Protein AF-A0A1Q7BN02-F1 (afdb_monomer_lite)

Structure (mmCIF, N/CA/C/O backbone):
data_AF-A0A1Q7BN02-F1
#
_entry.id   AF-A0A1Q7BN02-F1
#
loop_
_atom_site.group_PDB
_atom_site.id
_atom_site.type_symbol
_atom_site.label_atom_id
_atom_site.label_alt_id
_atom_site.label_comp_id
_atom_site.label_asym_id
_atom_site.label_entity_id
_atom_site.label_seq_id
_atom_site.pdbx_PDB_ins_code
_atom_site.Cartn_x
_atom_site.Cartn_y
_atom_site.Cartn_z
_atom_site.occupancy
_atom_site.B_iso_or_equiv
_atom_site.auth_seq_id
_atom_site.auth_comp_id
_atom_site.auth_asym_id
_atom_site.auth_atom_id
_atom_site.pdbx_PDB_model_num
ATOM 1 N N . MET A 1 1 ? -10.543 0.993 6.007 1.00 49.00 1 MET A N 1
ATOM 2 C CA . MET A 1 1 ? -10.707 0.456 7.382 1.00 49.00 1 MET A CA 1
ATOM 3 C C . MET A 1 1 ? -12.042 -0.271 7.495 1.00 49.00 1 MET A C 1
ATOM 5 O O . MET A 1 1 ? -12.928 0.054 6.725 1.00 49.00 1 MET A O 1
ATOM 9 N N . ALA A 1 2 ? -12.185 -1.236 8.399 1.00 33.22 2 ALA A N 1
ATOM 10 C CA . ALA A 1 2 ? -13.466 -1.693 8.934 1.00 33.22 2 ALA A CA 1
ATOM 11 C C . ALA A 1 2 ? -13.201 -2.055 10.399 1.00 33.22 2 ALA A C 1
ATOM 13 O O . ALA A 1 2 ? -12.358 -2.905 10.672 1.00 33.22 2 ALA A O 1
ATOM 14 N N . ALA A 1 3 ? -13.830 -1.329 11.320 1.00 39.66 3 ALA A N 1
ATOM 15 C CA . ALA A 1 3 ? -13.771 -1.626 12.747 1.00 39.66 3 ALA A CA 1
ATOM 16 C C . ALA A 1 3 ? -14.792 -2.727 13.065 1.00 39.66 3 ALA A C 1
ATOM 18 O O . ALA A 1 3 ? -15.889 -2.721 12.525 1.00 39.66 3 ALA A O 1
ATOM 19 N N . VAL A 1 4 ? -14.455 -3.695 13.905 1.00 40.44 4 VAL A N 1
ATOM 20 C CA . VAL A 1 4 ? -15.454 -4.629 14.442 1.00 40.44 4 VAL A CA 1
ATOM 21 C C . VAL A 1 4 ? -15.396 -4.495 15.961 1.00 40.44 4 VAL A C 1
ATOM 23 O O . VAL A 1 4 ? -14.373 -4.859 16.546 1.00 40.44 4 VAL A O 1
ATOM 26 N N . PRO A 1 5 ? -16.425 -3.934 16.617 1.00 38.19 5 PRO A N 1
ATOM 27 C CA . PRO A 1 5 ? -16.542 -3.963 18.056 1.00 38.19 5 PRO A CA 1
ATOM 28 C C . PRO A 1 5 ? -16.890 -5.395 18.444 1.00 38.19 5 PRO A C 1
ATOM 30 O O . PRO A 1 5 ? -17.872 -5.973 17.980 1.00 38.19 5 PRO A O 1
ATOM 33 N N . SER A 1 6 ? -16.061 -5.982 19.292 1.00 40.72 6 SER A N 1
ATOM 34 C CA . SER A 1 6 ? -16.447 -7.165 20.045 1.00 40.72 6 SER A CA 1
ATOM 35 C C . SER A 1 6 ? -16.155 -6.877 21.505 1.00 40.72 6 SER A C 1
ATOM 37 O O . SER A 1 6 ? -15.156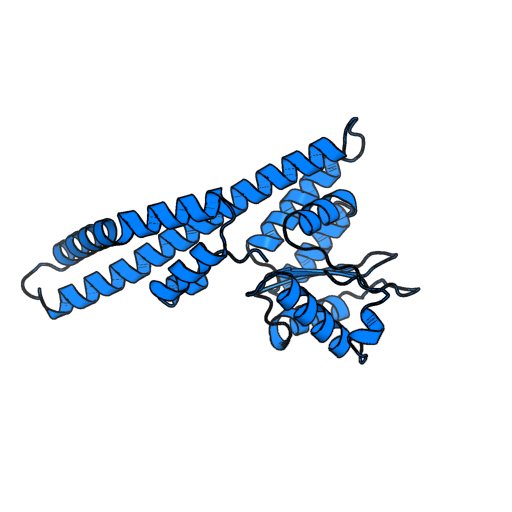 -6.229 21.819 1.00 40.72 6 SER A O 1
ATOM 39 N N . GLU A 1 7 ? -17.010 -7.360 22.400 1.00 36.03 7 GLU A N 1
ATOM 40 C CA . GLU A 1 7 ? -16.875 -7.154 23.845 1.00 36.03 7 GLU A CA 1
ATOM 41 C C . GLU A 1 7 ? -15.581 -7.766 24.437 1.00 36.03 7 GLU A C 1
ATOM 43 O O . GLU A 1 7 ? -15.337 -7.613 25.626 1.00 36.03 7 GLU A O 1
ATOM 48 N N . HIS A 1 8 ? -14.715 -8.400 23.625 1.00 45.38 8 HIS A N 1
ATOM 49 C CA . HIS A 1 8 ? -13.389 -8.920 23.998 1.00 45.38 8 HIS A CA 1
ATOM 50 C C . HIS A 1 8 ? -12.356 -8.817 22.838 1.00 45.38 8 HIS A C 1
ATOM 52 O O . HIS A 1 8 ? -11.673 -9.787 22.517 1.00 45.38 8 HIS A O 1
ATOM 58 N N . ALA A 1 9 ? -12.233 -7.663 22.167 1.00 53.44 9 ALA A N 1
ATOM 59 C CA . ALA A 1 9 ? -11.559 -7.525 20.859 1.00 53.44 9 ALA A CA 1
ATOM 60 C C . ALA A 1 9 ? -10.007 -7.550 20.833 1.00 53.44 9 ALA A C 1
ATOM 62 O O . ALA A 1 9 ? -9.393 -6.842 20.032 1.00 53.44 9 ALA A O 1
ATOM 63 N N . VAL A 1 10 ? -9.340 -8.372 21.650 1.00 62.94 10 VAL A N 1
ATOM 64 C CA . VAL A 1 10 ? -7.897 -8.624 21.483 1.00 62.94 10 VAL A CA 1
ATOM 65 C C . VAL A 1 10 ? -7.698 -9.874 20.625 1.00 62.94 10 VAL A C 1
ATOM 67 O O . VAL A 1 10 ? -7.800 -10.993 21.116 1.00 62.94 10 VAL A O 1
ATOM 70 N N . LEU A 1 11 ? -7.387 -9.691 19.340 1.00 77.00 11 LEU A N 1
ATOM 71 C CA . LEU A 1 11 ? -6.938 -10.776 18.470 1.00 77.00 11 LEU A CA 1
ATOM 72 C C . LEU A 1 11 ? -5.565 -11.267 18.927 1.00 77.00 11 LEU A C 1
ATOM 74 O O . LEU A 1 11 ? -4.610 -10.484 19.009 1.00 77.00 11 LEU A O 1
ATOM 78 N N . GLY A 1 12 ? -5.459 -12.575 19.158 1.00 80.81 12 GLY A N 1
ATOM 79 C CA . GLY A 1 12 ? -4.186 -13.234 19.420 1.00 80.81 12 GLY A CA 1
ATOM 80 C C . GLY A 1 12 ? -3.228 -13.107 18.233 1.00 80.81 12 GLY A C 1
ATOM 81 O O . GLY A 1 12 ? -3.637 -12.871 17.096 1.00 80.81 12 GLY A O 1
ATOM 82 N N . ALA A 1 13 ? -1.928 -13.283 18.481 1.00 81.69 13 ALA A N 1
ATOM 83 C CA . ALA A 1 13 ? -0.901 -13.146 17.445 1.00 81.69 13 ALA A CA 1
ATOM 84 C C . ALA A 1 13 ? -1.145 -14.073 16.239 1.00 81.69 13 ALA A C 1
ATOM 86 O O . ALA A 1 13 ? -0.942 -13.669 15.099 1.00 81.69 13 ALA A O 1
ATOM 87 N N . GLU A 1 14 ? -1.620 -15.296 16.477 1.00 85.25 14 GLU A N 1
ATOM 88 C CA . GLU A 1 14 ? -1.922 -16.257 15.415 1.00 85.25 14 GLU A CA 1
ATOM 89 C C . GLU A 1 14 ? -3.129 -15.836 14.562 1.00 85.25 14 GLU A C 1
ATOM 91 O O . GLU A 1 14 ? -3.098 -15.966 13.337 1.00 85.25 14 GLU A O 1
ATOM 96 N N . ASP A 1 15 ? -4.167 -15.271 15.183 1.00 87.75 15 ASP A N 1
ATOM 97 C CA . ASP A 1 15 ? -5.327 -14.741 14.462 1.00 87.75 15 ASP A CA 1
ATOM 98 C C . ASP A 1 15 ? -4.953 -13.504 13.639 1.00 87.75 15 ASP A C 1
ATOM 100 O O . ASP A 1 15 ? -5.412 -13.347 12.510 1.00 87.75 15 ASP A O 1
ATOM 104 N N . GLN A 1 16 ? -4.058 -12.651 14.151 1.00 88.31 16 GLN A N 1
ATOM 105 C CA . GLN A 1 16 ? -3.524 -11.523 13.383 1.00 88.31 16 GLN A CA 1
ATOM 106 C C . GLN A 1 16 ? -2.779 -12.004 12.132 1.00 88.31 16 GLN A C 1
ATOM 108 O O . GLN A 1 16 ? -3.011 -11.473 11.047 1.00 88.31 16 GLN A O 1
ATOM 113 N N . LEU A 1 17 ? -1.929 -13.033 12.250 1.00 88.56 17 LEU A N 1
ATOM 114 C CA . LEU A 1 17 ? -1.222 -13.616 11.104 1.00 88.56 17 LEU A CA 1
ATOM 115 C C . LEU A 1 17 ? -2.200 -14.195 10.071 1.00 88.56 17 LEU A C 1
ATOM 117 O O . LEU A 1 17 ? -2.062 -13.923 8.876 1.00 88.56 17 LEU A O 1
ATOM 121 N N . ARG A 1 18 ? -3.210 -14.953 10.521 1.00 90.00 18 ARG A N 1
ATOM 122 C CA . ARG A 1 18 ? -4.243 -15.528 9.643 1.00 90.00 18 ARG A CA 1
ATOM 123 C C . ARG A 1 18 ? -5.061 -14.449 8.939 1.00 90.00 18 ARG A C 1
ATOM 125 O O . ARG A 1 18 ? -5.300 -14.557 7.736 1.00 90.00 18 ARG A O 1
ATOM 132 N N . LEU A 1 19 ? -5.436 -13.389 9.652 1.00 91.44 19 LEU A N 1
ATOM 133 C CA . LEU A 1 19 ? -6.166 -12.269 9.070 1.00 91.44 19 LEU A CA 1
ATOM 134 C C . LEU A 1 19 ? -5.313 -11.511 8.042 1.00 91.44 19 LEU A C 1
ATOM 136 O O . LEU A 1 19 ? -5.793 -11.237 6.945 1.00 91.44 19 LEU A O 1
ATOM 140 N N . ILE A 1 20 ? -4.039 -11.234 8.335 1.00 91.81 20 ILE A N 1
ATOM 141 C CA . ILE A 1 20 ? -3.115 -10.612 7.370 1.00 91.81 20 ILE A CA 1
ATOM 142 C C . ILE A 1 20 ? -2.987 -11.477 6.111 1.00 91.81 20 ILE A C 1
ATOM 144 O O . ILE A 1 20 ? -3.070 -10.954 4.999 1.00 91.81 20 ILE A O 1
ATOM 148 N N . ALA A 1 21 ? -2.850 -12.796 6.261 1.00 89.75 21 ALA A N 1
ATOM 149 C CA . ALA A 1 21 ? -2.797 -13.709 5.124 1.00 89.75 21 ALA A CA 1
ATOM 150 C C . ALA A 1 21 ? -4.080 -13.646 4.275 1.00 89.75 21 ALA A C 1
ATOM 152 O O . ALA A 1 21 ? -3.986 -13.509 3.056 1.00 89.75 21 ALA A O 1
ATOM 153 N N . ALA A 1 22 ? -5.263 -13.663 4.902 1.00 90.38 22 ALA A N 1
ATOM 154 C CA . ALA A 1 22 ? -6.553 -13.566 4.211 1.00 90.38 22 ALA A CA 1
ATOM 155 C C . ALA A 1 22 ? -6.741 -12.227 3.473 1.00 90.38 22 ALA A C 1
ATOM 157 O O . ALA A 1 22 ? -7.258 -12.190 2.354 1.00 90.38 22 ALA A O 1
ATOM 158 N N . LEU A 1 23 ? -6.290 -11.122 4.074 1.00 90.25 23 LEU A N 1
ATOM 159 C CA . LEU A 1 23 ? -6.306 -9.798 3.448 1.00 90.25 23 LEU A CA 1
ATOM 160 C C . LEU A 1 23 ? -5.446 -9.767 2.184 1.00 90.25 23 LEU A C 1
ATOM 162 O O . LEU A 1 23 ? -5.851 -9.200 1.171 1.00 90.25 23 LEU A O 1
ATOM 166 N N . ARG A 1 24 ? -4.289 -10.424 2.198 1.00 87.62 24 ARG A N 1
ATOM 167 C CA . ARG A 1 24 ? -3.403 -10.449 1.031 1.00 87.62 24 ARG A CA 1
ATOM 168 C C . ARG A 1 24 ? -3.897 -11.383 -0.065 1.00 87.62 24 ARG A C 1
ATOM 170 O O . ARG A 1 24 ? -3.931 -10.983 -1.225 1.00 87.62 24 ARG A O 1
ATOM 177 N N . SER A 1 25 ? -4.300 -12.603 0.287 1.00 83.88 25 SER A N 1
ATOM 178 C CA . SER A 1 25 ? -4.698 -13.620 -0.691 1.00 83.88 25 SER A CA 1
ATOM 179 C C . SER A 1 25 ? -6.078 -13.344 -1.290 1.00 83.88 25 SER A C 1
ATOM 181 O O . SER A 1 25 ? -6.218 -13.228 -2.505 1.00 83.88 25 SER A O 1
ATOM 183 N N . THR A 1 26 ? -7.093 -13.200 -0.441 1.00 78.75 26 THR A N 1
ATOM 184 C CA . THR A 1 26 ? -8.497 -13.059 -0.852 1.00 78.75 26 THR A CA 1
ATOM 185 C C . THR A 1 26 ? -8.876 -11.592 -1.029 1.00 78.75 26 THR A C 1
ATOM 187 O O . THR A 1 26 ? -9.606 -11.228 -1.952 1.00 78.75 26 THR A O 1
ATOM 190 N N . GLY A 1 27 ? -8.356 -10.730 -0.153 1.00 74.31 27 GLY A N 1
ATOM 191 C CA . GLY A 1 27 ? -8.596 -9.289 -0.201 1.00 74.31 27 GLY A CA 1
ATOM 192 C C . GLY A 1 27 ? -7.766 -8.554 -1.256 1.00 74.31 27 GLY A C 1
ATOM 193 O O . GLY A 1 27 ? -8.046 -7.389 -1.535 1.00 74.31 27 GLY A O 1
ATOM 194 N N . GLY A 1 28 ? -6.774 -9.203 -1.875 1.00 76.06 28 GLY A N 1
ATOM 195 C CA . GLY A 1 28 ? -5.936 -8.601 -2.916 1.00 76.06 28 GLY A CA 1
ATOM 196 C C . GLY A 1 28 ? -5.205 -7.333 -2.462 1.00 76.06 28 GLY A C 1
ATOM 197 O O . GLY A 1 28 ? -4.938 -6.456 -3.287 1.00 76.06 28 GLY A O 1
ATOM 198 N N . PHE A 1 29 ? -4.948 -7.206 -1.158 1.00 82.19 29 PHE A N 1
ATOM 199 C CA . PHE A 1 29 ? -4.150 -6.125 -0.594 1.00 82.19 29 PHE A CA 1
ATOM 200 C C . PHE A 1 29 ? -2.661 -6.458 -0.755 1.00 82.19 29 PHE A C 1
ATOM 202 O O . PHE A 1 29 ? -2.218 -7.563 -0.439 1.00 82.19 29 PHE A O 1
ATOM 209 N N . THR A 1 30 ? -1.881 -5.507 -1.261 1.00 81.25 30 THR A N 1
ATOM 210 C CA . THR A 1 30 ? -0.425 -5.633 -1.403 1.00 81.25 30 THR A CA 1
ATOM 211 C C . THR A 1 30 ? 0.268 -5.536 -0.048 1.00 81.25 30 THR A C 1
ATOM 213 O O . THR A 1 30 ? 1.216 -6.280 0.205 1.00 81.25 30 THR A O 1
ATOM 216 N N . GLU A 1 31 ? -0.262 -4.696 0.843 1.00 85.88 31 GLU A N 1
ATOM 217 C CA . GLU A 1 31 ? 0.154 -4.588 2.240 1.00 85.88 31 GLU A CA 1
ATOM 218 C C . GLU A 1 31 ? -1.065 -4.668 3.164 1.00 85.88 31 GLU A C 1
ATOM 220 O O . GLU A 1 31 ? -2.132 -4.145 2.843 1.00 85.88 31 GLU A O 1
ATOM 225 N N . ALA A 1 32 ? -0.910 -5.296 4.324 1.00 91.62 32 ALA A N 1
ATOM 226 C CA . ALA A 1 32 ? -1.925 -5.396 5.356 1.00 91.62 32 ALA A CA 1
ATOM 227 C C . ALA A 1 32 ? -1.288 -5.403 6.753 1.00 91.62 32 ALA A C 1
ATOM 229 O O . ALA A 1 32 ? -0.362 -6.168 7.029 1.00 91.62 32 ALA A O 1
ATOM 230 N N . VAL A 1 33 ? -1.827 -4.576 7.647 1.00 92.94 33 VAL A N 1
ATOM 231 C CA . VAL A 1 33 ? -1.473 -4.530 9.068 1.00 92.94 33 VAL A CA 1
ATOM 232 C C . VAL A 1 33 ? -2.752 -4.608 9.894 1.00 92.94 33 VAL A C 1
ATOM 234 O O . VAL A 1 33 ? -3.727 -3.904 9.624 1.00 92.94 33 VAL A O 1
ATOM 237 N N . VAL A 1 34 ? -2.732 -5.458 10.918 1.00 92.00 34 VAL A N 1
ATOM 238 C CA . VAL A 1 34 ? -3.810 -5.581 11.901 1.00 92.00 34 VAL A CA 1
ATOM 239 C C . VAL A 1 34 ? -3.332 -4.962 13.205 1.00 92.00 34 VAL A C 1
ATOM 241 O O . VAL A 1 34 ? -2.287 -5.335 13.735 1.00 92.00 34 VAL A O 1
ATOM 244 N N . LEU A 1 35 ? -4.105 -4.015 13.720 1.00 88.62 35 LEU A N 1
ATOM 245 C CA . LEU A 1 35 ? -3.866 -3.352 14.989 1.00 88.62 35 LEU A CA 1
ATOM 246 C C . LEU A 1 35 ? -5.010 -3.709 15.936 1.00 88.62 35 LEU A C 1
ATOM 248 O O . LEU A 1 35 ? -6.127 -3.219 15.814 1.00 88.62 35 LEU A O 1
ATOM 252 N N . SER A 1 36 ? -4.731 -4.596 16.888 1.00 81.50 36 SER A N 1
ATOM 253 C CA . SER A 1 36 ? -5.722 -5.001 17.886 1.00 81.50 36 SER A CA 1
ATOM 254 C C . SER A 1 36 ? -5.691 -4.048 19.076 1.00 81.50 36 SER A C 1
ATOM 256 O O . SER A 1 36 ? -4.640 -3.884 19.706 1.00 81.50 36 SER A O 1
ATOM 258 N N . ALA A 1 37 ? -6.809 -3.380 19.351 1.00 71.56 37 ALA A N 1
ATOM 259 C CA . ALA A 1 37 ? -7.053 -2.547 20.528 1.00 71.56 37 ALA A CA 1
ATOM 260 C C . ALA A 1 37 ? -7.918 -3.274 21.552 1.00 71.56 37 ALA A C 1
ATOM 262 O O . ALA A 1 37 ? -8.392 -4.375 21.301 1.00 71.56 37 ALA A O 1
ATOM 263 N N . ARG A 1 38 ? -8.094 -2.673 22.733 1.00 66.44 38 ARG A N 1
ATOM 264 C CA . ARG A 1 38 ? -9.001 -3.234 23.748 1.00 66.44 38 ARG A CA 1
ATOM 265 C C . ARG A 1 38 ? -10.466 -3.138 23.315 1.00 66.44 38 ARG A C 1
ATOM 267 O O . ARG A 1 38 ? -11.272 -3.957 23.729 1.00 66.44 38 ARG A O 1
ATOM 274 N N . ASP A 1 39 ? -10.780 -2.137 22.506 1.00 73.69 39 ASP A N 1
ATOM 275 C CA . ASP A 1 39 ? -12.115 -1.689 22.117 1.00 73.69 39 ASP A CA 1
ATOM 276 C C . ASP A 1 39 ? -12.428 -1.913 20.630 1.00 73.69 39 ASP A C 1
ATOM 278 O O . ASP A 1 39 ? -13.596 -1.975 20.248 1.00 73.69 39 ASP A O 1
ATOM 282 N N . ALA A 1 40 ? -11.406 -2.081 19.788 1.00 79.25 40 ALA A N 1
ATOM 283 C CA . ALA A 1 40 ? -11.577 -2.311 18.359 1.00 79.25 40 ALA A CA 1
ATOM 284 C C . ALA A 1 40 ? -10.441 -3.141 17.753 1.00 79.25 40 ALA A C 1
ATOM 286 O O . ALA A 1 40 ? -9.281 -3.045 18.152 1.00 79.25 40 ALA A O 1
ATOM 287 N N . VAL A 1 41 ? -10.760 -3.904 16.710 1.00 86.88 41 VAL A N 1
ATOM 288 C CA . VAL A 1 41 ? -9.758 -4.379 15.750 1.00 86.88 41 VAL A CA 1
ATOM 289 C C . VAL A 1 41 ? -9.714 -3.393 14.593 1.00 86.88 41 VAL A C 1
ATOM 291 O O . VAL A 1 41 ? -10.709 -3.207 13.892 1.00 86.88 41 VAL A O 1
ATOM 294 N N . GLU A 1 42 ? -8.555 -2.783 14.376 1.00 89.56 42 GLU A N 1
ATOM 295 C CA . GLU A 1 42 ? -8.302 -1.917 13.234 1.00 89.56 42 GLU A CA 1
ATOM 296 C C . GLU A 1 42 ? -7.509 -2.669 12.166 1.00 89.56 42 GLU A C 1
ATOM 298 O O . GLU A 1 42 ? -6.517 -3.345 12.447 1.00 89.56 42 GLU A O 1
ATOM 303 N N . VAL A 1 43 ? -7.937 -2.527 10.914 1.00 90.75 43 VAL A N 1
ATOM 304 C CA . VAL A 1 43 ? -7.272 -3.142 9.766 1.00 90.75 43 VAL A CA 1
ATOM 305 C C . VAL A 1 43 ? -6.900 -2.071 8.754 1.00 90.75 43 VAL A C 1
ATOM 307 O O . VAL A 1 43 ? -7.764 -1.356 8.229 1.00 90.75 43 VAL A O 1
ATOM 310 N N . TYR A 1 44 ? -5.604 -2.013 8.464 1.00 88.94 44 TYR A N 1
ATOM 311 C CA . TYR A 1 44 ? -4.994 -1.140 7.473 1.00 88.94 44 TYR A CA 1
ATOM 312 C C . TYR A 1 44 ? -4.566 -1.991 6.289 1.00 88.94 44 TYR A C 1
ATOM 314 O O . TYR A 1 44 ? -3.845 -2.970 6.461 1.00 88.94 44 TYR A O 1
ATOM 322 N N . GLY A 1 45 ? -5.028 -1.634 5.097 1.00 87.06 45 GLY A N 1
ATOM 323 C CA . GLY A 1 45 ? -4.734 -2.364 3.873 1.00 87.06 45 GLY A CA 1
ATOM 324 C C . GLY A 1 45 ? -4.411 -1.402 2.746 1.00 87.06 45 GLY A C 1
ATOM 325 O O . GLY A 1 45 ? -5.080 -0.381 2.600 1.00 87.06 45 GLY A O 1
ATOM 326 N N . VAL A 1 46 ? -3.409 -1.752 1.951 1.00 81.31 46 VAL A N 1
ATOM 327 C CA . VAL A 1 46 ? -3.026 -1.056 0.721 1.00 81.31 46 VAL A CA 1
ATOM 328 C C . VAL A 1 46 ? -3.354 -1.966 -0.450 1.00 81.31 46 VAL A C 1
ATOM 330 O O . VAL A 1 46 ? -3.019 -3.147 -0.420 1.00 81.31 46 VAL A O 1
ATOM 333 N N . GLY A 1 47 ? -4.049 -1.467 -1.468 1.00 71.12 47 GLY A N 1
ATOM 334 C CA . GLY A 1 47 ? -4.457 -2.289 -2.604 1.00 71.12 47 GLY A CA 1
ATOM 335 C C . GLY A 1 47 ? -4.919 -1.462 -3.796 1.00 71.12 47 GLY A C 1
ATOM 336 O O . GLY A 1 47 ? -5.109 -0.255 -3.699 1.00 71.12 47 GLY A O 1
ATOM 337 N N . LEU A 1 48 ? -5.107 -2.130 -4.934 1.00 60.53 48 LEU A N 1
ATOM 338 C CA . LEU A 1 48 ? -5.532 -1.490 -6.180 1.00 60.53 48 LEU A CA 1
ATOM 339 C C . LEU A 1 48 ? -7.048 -1.235 -6.191 1.00 60.53 48 LEU A C 1
ATOM 341 O O . LEU A 1 48 ? -7.837 -2.181 -6.086 1.00 60.53 48 LEU A O 1
ATOM 345 N N . GLY A 1 49 ? -7.454 0.022 -6.383 1.00 55.72 49 GLY A N 1
ATOM 346 C CA . GLY A 1 49 ? -8.849 0.428 -6.585 1.00 55.72 49 GLY A CA 1
ATOM 347 C C . GLY A 1 49 ? -9.195 1.773 -5.940 1.00 55.72 49 GLY A C 1
ATOM 348 O O . GLY A 1 49 ? -8.409 2.335 -5.191 1.00 55.72 49 GLY A O 1
ATOM 349 N N . TYR A 1 50 ? -10.394 2.287 -6.220 1.00 53.78 50 TYR A N 1
ATOM 350 C CA . TYR A 1 50 ? -10.914 3.498 -5.572 1.00 53.78 50 TYR A CA 1
ATOM 351 C C . TYR A 1 50 ? -11.478 3.183 -4.180 1.00 53.78 50 TYR A C 1
ATOM 353 O O . TYR A 1 50 ? -12.019 2.092 -3.969 1.00 53.78 50 TYR A O 1
ATOM 361 N N . GLY A 1 51 ? -11.412 4.150 -3.257 1.00 59.16 51 GLY A N 1
ATOM 362 C CA . GLY A 1 51 ? -11.702 3.976 -1.824 1.00 59.16 51 GLY A CA 1
ATOM 363 C C . GLY A 1 51 ? -12.969 3.172 -1.494 1.00 59.16 51 GLY A C 1
ATOM 364 O O . GLY A 1 51 ? -12.928 2.296 -0.634 1.00 59.16 51 GLY A O 1
ATOM 365 N N . HIS A 1 52 ? -14.076 3.359 -2.227 1.00 64.19 52 HIS A N 1
ATOM 366 C CA . HIS A 1 52 ? -15.306 2.586 -1.992 1.00 64.19 52 HIS A CA 1
ATOM 367 C C . HIS A 1 52 ? -15.191 1.102 -2.399 1.00 64.19 52 HIS A C 1
ATOM 369 O O . HIS A 1 52 ? -15.712 0.216 -1.719 1.00 64.19 52 HIS A O 1
ATOM 375 N N . HIS A 1 53 ? -14.476 0.791 -3.483 1.00 69.81 53 HIS A N 1
ATOM 376 C CA . HIS A 1 53 ? -14.241 -0.591 -3.909 1.00 69.81 53 HIS A CA 1
ATOM 377 C C . HIS A 1 53 ? -13.277 -1.321 -2.973 1.00 69.81 53 HIS A C 1
ATOM 379 O O . HIS A 1 53 ? -13.519 -2.486 -2.647 1.00 69.81 53 HIS A O 1
ATOM 385 N N . LEU A 1 54 ? -12.226 -0.636 -2.515 1.00 72.94 54 LEU A N 1
ATOM 386 C CA . LEU A 1 54 ? -11.284 -1.176 -1.536 1.00 72.94 54 LEU A CA 1
ATOM 387 C C . LEU A 1 54 ? -11.955 -1.410 -0.183 1.00 72.94 54 LEU A C 1
ATOM 389 O O . LEU A 1 54 ? -11.817 -2.496 0.374 1.00 72.94 54 LEU A O 1
ATOM 393 N N . ALA A 1 55 ? -12.758 -0.457 0.300 1.00 76.06 55 ALA A N 1
ATOM 394 C CA . ALA A 1 55 ? -13.534 -0.617 1.528 1.00 76.06 55 ALA A CA 1
ATOM 395 C C . ALA A 1 55 ? -14.498 -1.813 1.443 1.00 76.06 55 ALA A C 1
ATOM 397 O O . ALA A 1 55 ? -14.507 -2.659 2.334 1.00 76.06 55 ALA A O 1
ATOM 398 N N . ASN A 1 56 ? -15.237 -1.961 0.338 1.00 80.69 56 ASN A N 1
ATOM 399 C CA . ASN A 1 56 ? -16.116 -3.118 0.135 1.00 80.69 56 ASN A CA 1
ATOM 400 C C . ASN A 1 56 ? -15.344 -4.443 0.051 1.00 80.69 56 ASN A C 1
ATOM 402 O O . ASN A 1 56 ? -15.831 -5.478 0.509 1.00 80.69 56 ASN A O 1
ATOM 406 N N . ARG A 1 57 ? -14.141 -4.450 -0.537 1.00 84.25 57 ARG A N 1
ATOM 407 C CA . ARG A 1 57 ? -13.297 -5.652 -0.589 1.00 84.25 57 ARG A CA 1
ATOM 408 C C . ARG A 1 57 ? -12.754 -6.013 0.796 1.00 84.25 57 ARG A C 1
ATOM 410 O O . ARG A 1 57 ? -12.798 -7.187 1.162 1.00 84.25 57 ARG A O 1
ATOM 417 N N . LEU A 1 58 ? -12.335 -5.019 1.576 1.00 85.56 58 LEU A N 1
ATOM 418 C CA . LEU A 1 58 ? -11.931 -5.191 2.969 1.00 85.56 58 LEU A CA 1
ATOM 419 C C . LEU A 1 58 ? -13.076 -5.782 3.798 1.00 85.56 58 LEU A C 1
ATOM 421 O O . LEU A 1 58 ? -12.903 -6.819 4.431 1.00 85.56 58 LEU A O 1
ATOM 425 N N . LEU A 1 59 ? -14.263 -5.177 3.714 1.00 88.12 59 LEU A N 1
ATOM 426 C CA . LEU A 1 59 ? -15.457 -5.605 4.439 1.00 88.12 59 LEU A CA 1
ATOM 427 C C . LEU A 1 59 ? -15.861 -7.043 4.085 1.00 88.12 59 LEU A C 1
ATOM 429 O O . LEU A 1 59 ? -16.149 -7.833 4.976 1.00 88.12 59 LEU A O 1
ATOM 433 N N . ARG A 1 60 ? -15.828 -7.416 2.798 1.00 89.75 60 ARG A N 1
ATOM 434 C CA . ARG A 1 60 ? -16.083 -8.802 2.367 1.00 89.75 60 ARG A CA 1
ATOM 435 C C . ARG A 1 60 ? -15.057 -9.787 2.911 1.00 89.75 60 ARG A C 1
ATOM 437 O O . ARG A 1 60 ? -15.430 -10.885 3.308 1.00 89.75 60 ARG A O 1
ATOM 444 N N . THR A 1 61 ? -13.786 -9.399 2.929 1.00 90.00 61 THR A N 1
ATOM 445 C CA . THR A 1 61 ? -12.712 -10.261 3.439 1.00 90.00 61 THR A CA 1
ATOM 446 C C . THR A 1 61 ? -12.868 -10.491 4.939 1.00 90.00 61 THR A C 1
ATOM 448 O O . THR A 1 61 ? -12.750 -11.62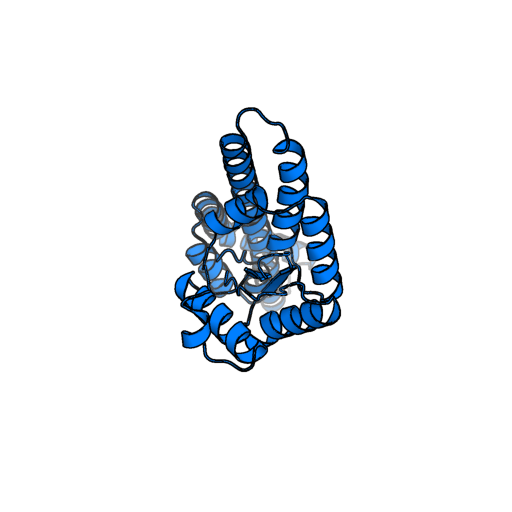1 5.401 1.00 90.00 61 THR A O 1
ATOM 451 N N . LEU A 1 62 ? -13.213 -9.442 5.689 1.00 89.62 62 LEU A N 1
ATOM 452 C CA . LEU A 1 62 ? -13.494 -9.536 7.121 1.00 89.62 62 LEU A CA 1
ATOM 453 C C . LEU A 1 62 ? -14.759 -10.337 7.410 1.00 89.62 62 LEU A C 1
ATOM 455 O O . LEU A 1 62 ? -14.752 -11.172 8.305 1.00 89.62 62 LEU A O 1
ATOM 459 N N . ALA A 1 63 ? -15.819 -10.142 6.623 1.00 90.12 63 ALA A N 1
ATOM 460 C CA . ALA A 1 63 ? -17.041 -10.925 6.747 1.00 90.12 63 ALA A CA 1
ATOM 461 C C . ALA A 1 63 ? -16.757 -12.420 6.564 1.00 90.12 63 ALA A C 1
ATOM 463 O O . ALA A 1 63 ? -17.149 -13.225 7.402 1.00 90.12 63 ALA A O 1
ATOM 464 N N . ALA A 1 64 ? -15.993 -12.778 5.528 1.00 88.88 64 ALA A N 1
ATOM 465 C CA . ALA A 1 64 ? -15.571 -14.155 5.301 1.00 88.88 64 ALA A CA 1
ATOM 466 C C . ALA A 1 64 ? -14.705 -14.698 6.452 1.00 88.88 64 ALA A C 1
ATOM 468 O O . ALA A 1 64 ? -14.944 -15.810 6.915 1.00 88.88 64 ALA A O 1
ATOM 469 N N . TYR A 1 65 ? -13.742 -13.912 6.946 1.00 88.88 65 TYR A N 1
ATOM 470 C CA . TYR A 1 65 ? -12.888 -14.298 8.074 1.00 88.88 65 TYR A CA 1
ATOM 471 C C . TYR A 1 65 ? -13.693 -14.563 9.355 1.00 88.88 65 TYR A C 1
ATOM 473 O O . TYR A 1 65 ? -13.448 -15.539 10.056 1.00 88.88 65 TYR A O 1
ATOM 481 N N . CYS A 1 66 ? -14.686 -13.720 9.638 1.00 87.06 66 CYS A N 1
ATOM 482 C CA . CYS A 1 66 ? -15.563 -13.836 10.801 1.00 87.06 66 CYS A CA 1
ATOM 483 C C . CYS A 1 66 ? -16.749 -14.795 10.590 1.00 87.06 66 CYS A C 1
ATOM 485 O O . CYS A 1 66 ? -17.635 -14.835 11.440 1.00 87.06 66 CYS A O 1
ATOM 487 N N . ALA A 1 67 ? -16.804 -15.527 9.469 1.00 90.00 67 ALA A N 1
ATOM 488 C CA . ALA A 1 67 ? -17.928 -16.391 9.093 1.00 90.00 67 ALA A CA 1
ATOM 489 C C . ALA A 1 67 ? -19.303 -15.684 9.160 1.00 90.00 67 ALA A C 1
ATOM 491 O O . ALA A 1 67 ? -20.296 -16.244 9.620 1.00 90.00 67 ALA A O 1
ATOM 492 N N . THR A 1 68 ? -19.357 -14.434 8.697 1.00 92.38 68 THR A N 1
ATOM 493 C CA . THR A 1 68 ? -20.550 -13.576 8.692 1.00 92.38 68 THR A CA 1
ATOM 494 C C . THR A 1 68 ? -20.773 -12.929 7.319 1.00 92.38 68 THR A C 1
ATOM 496 O O . THR A 1 68 ? -20.093 -13.242 6.339 1.00 92.38 68 THR A O 1
ATOM 499 N N . THR A 1 69 ? -21.746 -12.023 7.220 1.00 91.31 69 THR A N 1
ATOM 500 C CA . THR A 1 69 ? -22.047 -11.267 5.998 1.00 91.31 69 THR A CA 1
ATOM 501 C C . THR A 1 69 ? -21.524 -9.828 6.078 1.00 91.31 69 THR A C 1
ATOM 503 O O . THR A 1 69 ? -21.426 -9.259 7.169 1.00 91.31 69 THR A O 1
ATOM 506 N N . PRO A 1 70 ? -21.216 -9.185 4.935 1.00 89.44 70 PRO A N 1
ATOM 507 C CA . PRO A 1 70 ? -20.819 -7.777 4.922 1.00 89.44 70 PRO A CA 1
ATOM 508 C C . PRO A 1 70 ? -21.872 -6.856 5.548 1.00 89.44 70 PRO A C 1
ATOM 510 O O . PRO A 1 70 ? -21.519 -5.897 6.230 1.00 89.44 70 PRO A O 1
ATOM 513 N N . ASP A 1 71 ? -23.158 -7.155 5.357 1.00 90.19 71 ASP A N 1
ATOM 514 C CA . ASP A 1 71 ? -24.253 -6.333 5.877 1.00 90.19 71 ASP A CA 1
ATOM 515 C C . ASP A 1 71 ? -24.408 -6.451 7.396 1.00 90.19 71 ASP A C 1
ATOM 517 O O . ASP A 1 71 ? -24.797 -5.479 8.032 1.00 90.19 71 ASP A O 1
ATOM 521 N N . ALA A 1 72 ? -24.014 -7.580 7.995 1.00 88.25 72 ALA A N 1
ATOM 522 C CA . ALA A 1 72 ? -23.926 -7.712 9.448 1.00 88.25 72 ALA A CA 1
ATOM 523 C C . ALA A 1 72 ? -22.758 -6.905 10.047 1.00 88.25 72 ALA A C 1
ATOM 525 O O . ALA A 1 72 ? -22.853 -6.441 11.180 1.00 88.25 72 ALA A O 1
ATOM 526 N N . LEU A 1 73 ? -21.669 -6.704 9.292 1.00 87.12 73 LEU A N 1
ATOM 527 C CA . LEU A 1 73 ? -20.528 -5.891 9.731 1.00 87.12 73 LEU A CA 1
ATOM 528 C C . LEU A 1 73 ? -20.721 -4.388 9.489 1.00 87.12 73 LEU A C 1
ATOM 530 O O . LEU A 1 73 ? -20.169 -3.584 10.233 1.00 87.12 73 LEU A O 1
ATOM 534 N N . ARG A 1 74 ? -21.496 -3.978 8.476 1.00 87.06 74 ARG A N 1
ATOM 535 C CA . ARG A 1 74 ? -21.691 -2.553 8.129 1.00 87.06 74 ARG A CA 1
ATOM 536 C C . ARG A 1 74 ? -22.083 -1.647 9.303 1.00 87.06 74 ARG A C 1
ATOM 538 O O . ARG A 1 74 ? -21.474 -0.585 9.400 1.00 87.06 74 ARG A O 1
ATOM 545 N N . PRO A 1 75 ? -23.053 -2.000 10.172 1.00 87.25 75 PRO A N 1
ATOM 546 C CA . PRO A 1 75 ? -23.498 -1.115 11.251 1.00 87.25 75 PRO A CA 1
ATOM 547 C C . PRO A 1 75 ? -22.401 -0.814 12.267 1.00 87.25 75 PRO A C 1
ATOM 549 O O . PRO A 1 75 ? -22.486 0.165 13.000 1.00 87.25 75 PRO A O 1
ATOM 552 N N . VAL A 1 76 ? -21.388 -1.675 12.317 1.00 83.38 76 VAL A N 1
ATOM 553 C CA . VAL A 1 76 ? -20.335 -1.628 13.319 1.00 83.38 76 VAL A CA 1
ATOM 554 C C . VAL A 1 76 ? -18.961 -1.286 12.731 1.00 83.38 76 VAL A C 1
ATOM 556 O O . VAL A 1 76 ? -18.017 -1.045 13.480 1.00 83.38 76 VAL A O 1
ATOM 559 N N . ALA A 1 77 ? -18.860 -1.198 11.398 1.00 83.38 77 ALA A N 1
ATOM 560 C CA . ALA A 1 77 ? -17.630 -0.940 10.667 1.00 83.38 77 ALA A CA 1
ATOM 561 C C . ALA A 1 77 ? -17.479 0.507 10.200 1.00 83.38 77 ALA A C 1
ATOM 563 O O . ALA A 1 77 ? -18.148 0.970 9.279 1.00 83.38 77 ALA A O 1
ATOM 564 N N . SER A 1 78 ? -16.473 1.184 10.753 1.00 83.62 78 SER A N 1
ATOM 565 C CA . SER A 1 78 ? -16.011 2.486 10.265 1.00 83.62 78 SER A CA 1
ATOM 566 C C . SER A 1 78 ? -14.967 2.326 9.157 1.00 83.62 78 SER A C 1
ATOM 568 O O . SER A 1 78 ? -13.945 1.659 9.340 1.00 83.62 78 SER A O 1
ATOM 570 N N . CYS A 1 79 ? -15.207 2.965 8.007 1.00 80.69 79 CYS A N 1
ATOM 571 C CA . CYS A 1 79 ? -14.312 2.948 6.851 1.00 80.69 79 CYS A CA 1
ATOM 572 C C . CYS A 1 79 ? -13.676 4.322 6.612 1.00 80.69 79 CYS A C 1
ATOM 574 O O . CYS A 1 79 ? -14.348 5.245 6.170 1.00 80.69 79 CYS A O 1
ATOM 576 N N . LEU A 1 80 ? -12.367 4.428 6.854 1.00 81.38 80 LEU A N 1
ATOM 577 C CA . LEU A 1 80 ? -11.532 5.575 6.489 1.00 81.38 80 LEU A CA 1
ATOM 578 C C . LEU A 1 80 ? -10.577 5.189 5.351 1.00 81.38 80 LEU A C 1
ATOM 580 O O . LEU A 1 80 ? -10.199 4.012 5.240 1.00 81.38 80 LEU A O 1
ATOM 584 N N . SER A 1 81 ? -10.178 6.176 4.549 1.00 77.00 81 SER A N 1
ATOM 585 C CA . SER A 1 81 ? -9.239 6.039 3.425 1.00 77.00 81 SER A CA 1
ATOM 586 C C . SER A 1 81 ? -8.214 7.174 3.400 1.00 77.00 81 SER A C 1
ATOM 588 O O . SER A 1 81 ? -8.469 8.264 3.926 1.00 77.00 81 SER A O 1
ATOM 590 N N . GLY A 1 82 ? -7.061 6.920 2.773 1.00 76.12 82 GLY A N 1
ATOM 591 C CA . GLY A 1 82 ? -5.997 7.903 2.563 1.00 76.12 82 GLY A CA 1
ATOM 592 C C . GLY A 1 82 ? -5.648 8.713 3.815 1.00 76.12 82 GLY A C 1
ATOM 593 O O . GLY A 1 82 ? -5.381 8.165 4.887 1.00 76.12 82 GLY A O 1
ATOM 594 N N . ARG A 1 83 ? -5.700 10.044 3.683 1.00 83.38 83 ARG A N 1
ATOM 595 C CA . ARG A 1 83 ? -5.374 10.997 4.752 1.00 83.38 83 ARG A CA 1
ATOM 596 C C . ARG A 1 83 ? -6.122 10.729 6.059 1.00 83.38 83 ARG A C 1
ATOM 598 O O . ARG A 1 83 ? -5.506 10.740 7.119 1.00 83.38 83 ARG A O 1
ATOM 605 N N . GLN A 1 84 ? -7.429 10.477 5.996 1.00 82.81 84 GLN A N 1
ATOM 606 C CA . GL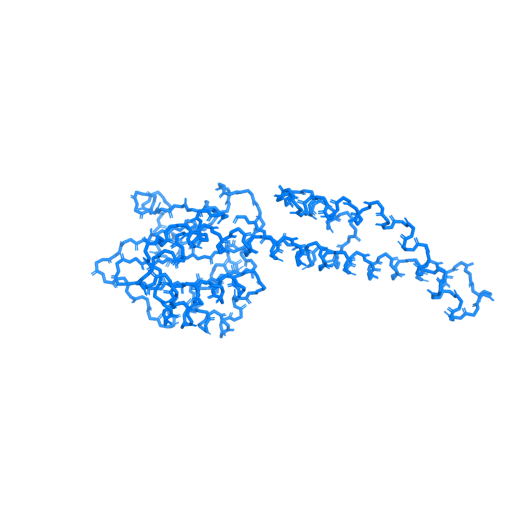N A 1 84 ? -8.252 10.297 7.197 1.00 82.81 84 GLN A CA 1
ATOM 607 C C . GLN A 1 84 ? -7.829 9.055 7.988 1.00 82.81 84 GLN A C 1
ATOM 609 O O . GLN A 1 84 ? -7.838 9.074 9.216 1.00 82.81 84 GLN A O 1
ATOM 614 N N . ALA A 1 85 ? -7.426 7.988 7.292 1.00 84.94 85 ALA A N 1
ATOM 615 C CA . ALA A 1 85 ? -6.904 6.784 7.930 1.00 84.94 85 ALA A CA 1
ATOM 616 C C . ALA A 1 85 ? -5.534 7.037 8.583 1.00 84.94 85 ALA A C 1
ATOM 618 O O . ALA A 1 85 ? -5.301 6.578 9.699 1.00 84.94 85 ALA A O 1
ATOM 619 N N . ALA A 1 86 ? -4.653 7.801 7.926 1.00 87.50 86 ALA A N 1
ATOM 620 C CA . ALA A 1 86 ? -3.356 8.179 8.487 1.00 87.50 86 ALA A CA 1
ATOM 621 C C . ALA A 1 86 ? -3.504 9.072 9.732 1.00 87.50 86 ALA A C 1
ATOM 623 O O . ALA A 1 86 ? -2.889 8.801 10.759 1.00 87.50 86 ALA A O 1
ATOM 624 N N . GLU A 1 87 ? -4.361 10.096 9.680 1.00 88.06 87 GLU A N 1
ATOM 625 C CA . GLU A 1 87 ? -4.645 10.960 10.834 1.00 88.06 87 GLU A CA 1
ATOM 626 C C . GLU A 1 87 ? -5.258 10.171 11.995 1.00 88.06 87 GLU A C 1
ATOM 628 O O . GLU A 1 87 ? -4.858 10.367 13.141 1.00 88.06 87 GLU A O 1
ATOM 633 N N . HIS A 1 88 ? -6.187 9.252 11.708 1.00 87.69 88 HIS A N 1
ATOM 634 C CA . HIS A 1 88 ? -6.776 8.381 12.723 1.00 87.69 88 HIS A CA 1
ATOM 635 C C . HIS A 1 88 ? -5.714 7.526 13.420 1.00 87.69 88 HIS A C 1
ATOM 637 O O . HIS A 1 88 ? -5.605 7.612 14.640 1.00 87.69 88 HIS A O 1
ATOM 643 N N . LEU A 1 89 ? -4.879 6.805 12.659 1.00 88.81 89 LEU A N 1
ATOM 644 C CA . LEU A 1 89 ? -3.807 5.962 13.200 1.00 88.81 89 LEU A CA 1
ATOM 645 C C . LEU A 1 89 ? -2.901 6.742 14.161 1.00 88.81 89 LEU A C 1
ATOM 647 O O . LEU A 1 89 ? -2.583 6.270 15.249 1.00 88.81 89 LEU A O 1
ATOM 651 N N . ILE A 1 90 ? -2.468 7.941 13.762 1.00 86.62 90 ILE A N 1
ATOM 652 C CA . ILE A 1 90 ? -1.555 8.752 14.576 1.00 86.62 90 ILE A CA 1
ATOM 653 C C . ILE A 1 90 ? -2.260 9.302 15.823 1.00 86.62 90 ILE A C 1
ATOM 655 O O . ILE A 1 90 ? -1.627 9.427 16.873 1.00 86.62 90 ILE A O 1
ATOM 659 N N . ARG A 1 91 ? -3.556 9.622 15.724 1.00 84.12 91 ARG A N 1
ATOM 660 C CA . ARG A 1 91 ? -4.350 10.163 16.833 1.00 84.12 91 ARG A CA 1
ATOM 661 C C . ARG A 1 91 ? -4.649 9.112 17.903 1.00 84.12 91 ARG A C 1
ATOM 663 O O . ARG A 1 91 ? -4.583 9.432 19.086 1.00 84.12 91 ARG A O 1
ATOM 670 N N . THR A 1 92 ? -5.023 7.897 17.506 1.00 79.31 92 THR A N 1
ATOM 671 C CA . THR A 1 92 ? -5.603 6.899 18.423 1.00 79.31 92 THR A CA 1
ATOM 672 C C . THR A 1 92 ? -4.601 5.867 18.922 1.00 79.31 92 THR A C 1
ATOM 674 O O . THR A 1 92 ? -4.810 5.274 19.983 1.00 79.31 92 THR A O 1
ATOM 677 N N . ALA A 1 93 ? -3.508 5.635 18.196 1.00 74.19 93 ALA A N 1
ATOM 678 C CA . ALA A 1 93 ? -2.634 4.518 18.501 1.00 74.19 93 ALA A CA 1
ATOM 679 C C . ALA A 1 93 ? -1.511 4.873 19.484 1.00 74.19 93 ALA A C 1
ATOM 681 O O . ALA A 1 93 ? -0.823 5.890 19.385 1.00 74.19 93 ALA A O 1
ATOM 682 N N . GLU A 1 94 ? -1.258 3.960 20.420 1.00 82.31 94 GLU A N 1
ATOM 683 C CA . GLU A 1 94 ? -0.111 4.068 21.313 1.00 82.31 94 GLU A CA 1
ATOM 684 C C . GLU A 1 94 ? 1.191 3.663 20.599 1.00 82.31 94 GLU A C 1
ATOM 686 O O . GLU A 1 94 ? 1.205 2.659 19.878 1.00 82.31 94 GLU A O 1
ATOM 691 N N . PRO A 1 95 ? 2.326 4.349 20.852 1.00 81.19 95 PRO A N 1
ATOM 692 C CA . PRO A 1 95 ? 3.588 4.070 20.162 1.00 81.19 95 PRO A CA 1
ATOM 693 C C . PRO A 1 95 ? 4.047 2.606 20.238 1.00 81.19 95 PRO A C 1
ATOM 695 O O . PRO A 1 95 ? 4.586 2.077 19.269 1.00 81.19 95 PRO A O 1
ATOM 698 N N . GLY A 1 96 ? 3.849 1.949 21.388 1.00 83.00 96 GLY A N 1
ATOM 699 C CA . GLY A 1 96 ? 4.189 0.534 21.564 1.00 83.00 96 GLY A CA 1
ATOM 700 C C . GLY A 1 96 ? 3.338 -0.374 20.677 1.00 83.00 96 GLY A C 1
ATOM 701 O O . GLY A 1 96 ? 3.871 -1.238 19.991 1.00 83.00 96 GLY A O 1
ATOM 702 N N . ARG A 1 97 ? 2.032 -0.100 20.598 1.00 85.44 97 ARG A N 1
ATOM 703 C CA . ARG A 1 97 ? 1.080 -0.884 19.802 1.00 85.44 97 ARG A CA 1
ATOM 704 C C . ARG A 1 97 ? 1.327 -0.750 18.304 1.00 85.44 97 ARG A C 1
ATOM 706 O O . ARG A 1 97 ? 1.252 -1.746 17.593 1.00 85.44 97 ARG A O 1
ATOM 713 N N . LEU A 1 98 ? 1.677 0.448 17.834 1.00 88.94 98 LEU A N 1
ATOM 714 C CA . LEU A 1 98 ? 2.074 0.663 16.439 1.00 88.94 98 LEU A CA 1
ATOM 715 C C . LEU A 1 98 ? 3.306 -0.166 16.068 1.00 88.94 98 LEU A C 1
ATOM 717 O O . LEU A 1 98 ? 3.321 -0.837 15.037 1.00 88.94 98 LEU A O 1
ATOM 721 N N . ARG A 1 99 ? 4.332 -0.157 16.922 1.00 87.06 99 ARG A N 1
ATOM 722 C CA . ARG A 1 99 ? 5.547 -0.948 16.705 1.00 87.06 99 ARG A CA 1
ATOM 723 C C . ARG A 1 99 ? 5.246 -2.449 16.690 1.00 87.06 99 ARG A C 1
ATOM 725 O O . ARG A 1 99 ? 5.717 -3.147 15.797 1.00 87.06 99 ARG A O 1
ATOM 732 N N . ASP A 1 100 ? 4.458 -2.931 17.642 1.00 87.81 100 ASP A N 1
ATOM 733 C CA . ASP A 1 100 ? 4.181 -4.360 17.783 1.00 87.81 100 ASP A CA 1
ATOM 734 C C . ASP A 1 100 ? 3.304 -4.882 16.625 1.00 87.81 100 ASP A C 1
ATOM 736 O O . ASP A 1 100 ? 3.596 -5.941 16.065 1.00 87.81 100 ASP A O 1
ATOM 740 N N . ALA A 1 101 ? 2.301 -4.104 16.192 1.00 89.38 101 ALA A N 1
ATOM 741 C CA . ALA A 1 101 ? 1.485 -4.399 15.008 1.00 89.38 101 ALA A CA 1
ATOM 742 C C . ALA A 1 101 ? 2.331 -4.429 13.726 1.00 89.38 101 ALA A C 1
ATOM 744 O O . ALA A 1 101 ? 2.208 -5.343 12.908 1.00 89.38 101 ALA A O 1
ATOM 745 N N . ARG A 1 102 ? 3.253 -3.469 13.580 1.00 90.00 102 ARG A N 1
ATOM 746 C CA . ARG A 1 102 ? 4.217 -3.456 12.478 1.00 90.00 102 ARG A CA 1
ATOM 747 C C . ARG A 1 102 ? 5.081 -4.719 12.471 1.00 90.00 102 ARG A C 1
ATOM 749 O O . ARG A 1 102 ? 5.200 -5.354 11.429 1.00 90.00 102 ARG A O 1
ATOM 756 N N . TRP A 1 103 ? 5.647 -5.117 13.608 1.00 88.25 103 TRP A N 1
ATOM 757 C CA . TRP A 1 103 ? 6.456 -6.338 13.695 1.00 88.25 103 TRP A CA 1
ATOM 758 C C . TRP A 1 103 ? 5.653 -7.609 13.399 1.00 88.25 103 TRP A C 1
ATOM 760 O O . TRP A 1 103 ? 6.178 -8.540 12.789 1.00 88.25 103 TRP A O 1
ATOM 770 N N . ALA A 1 104 ? 4.386 -7.670 13.814 1.00 88.06 104 ALA A N 1
ATOM 771 C CA . ALA A 1 104 ? 3.502 -8.778 13.458 1.00 88.06 104 ALA A CA 1
ATOM 772 C C . ALA A 1 104 ? 3.282 -8.859 11.940 1.00 88.06 104 ALA A C 1
ATOM 774 O O . ALA A 1 104 ? 3.395 -9.940 11.360 1.00 88.06 104 ALA A O 1
ATOM 775 N N . ALA A 1 105 ? 3.057 -7.717 11.288 1.00 89.62 105 ALA A N 1
ATOM 776 C CA . ALA A 1 105 ? 2.922 -7.649 9.839 1.00 89.62 105 ALA A CA 1
ATOM 777 C C . ALA A 1 105 ? 4.226 -7.969 9.093 1.00 89.62 105 ALA A C 1
ATOM 779 O O . ALA A 1 105 ? 4.177 -8.656 8.076 1.00 89.62 105 ALA A O 1
ATOM 780 N N . GLU A 1 106 ? 5.389 -7.558 9.607 1.00 89.56 106 GLU A N 1
ATOM 781 C CA . GLU A 1 106 ? 6.697 -7.952 9.061 1.00 89.56 106 GLU A CA 1
ATOM 782 C C . GLU A 1 106 ? 6.866 -9.479 9.073 1.00 89.56 106 GLU A C 1
ATOM 784 O O . GLU A 1 106 ? 7.190 -10.070 8.043 1.00 89.56 106 GLU A O 1
ATOM 789 N N . ARG A 1 107 ? 6.546 -10.146 10.193 1.00 87.12 107 ARG A N 1
ATOM 790 C CA . ARG A 1 107 ? 6.587 -11.620 10.289 1.00 87.12 107 ARG A CA 1
ATOM 791 C C . ARG A 1 107 ? 5.616 -12.313 9.333 1.00 87.12 107 ARG A C 1
ATOM 793 O O . ARG A 1 107 ? 5.928 -13.384 8.827 1.00 87.12 107 ARG A O 1
ATOM 800 N N . ALA A 1 108 ? 4.467 -11.698 9.059 1.00 85.81 108 ALA A N 1
ATOM 801 C CA . ALA A 1 108 ? 3.489 -12.191 8.088 1.00 85.81 108 ALA A CA 1
ATOM 802 C C . ALA A 1 108 ? 3.859 -11.885 6.622 1.00 85.81 108 ALA A C 1
ATOM 804 O O . ALA A 1 108 ? 3.066 -12.161 5.718 1.00 85.81 108 ALA A O 1
ATOM 805 N N . SER A 1 109 ? 5.007 -11.235 6.376 1.00 85.94 109 SER A N 1
ATOM 806 C CA . SER A 1 109 ? 5.349 -10.624 5.081 1.00 85.94 109 SER A CA 1
ATOM 807 C C . SER A 1 109 ? 4.246 -9.702 4.542 1.00 85.94 109 SER A C 1
ATOM 809 O O . SER A 1 109 ? 4.082 -9.558 3.334 1.00 85.94 109 SER A O 1
ATOM 811 N N . GLY A 1 110 ? 3.439 -9.129 5.436 1.00 83.06 110 GLY A N 1
ATOM 812 C CA . GLY A 1 110 ? 2.280 -8.316 5.098 1.00 83.06 110 GLY A CA 1
ATOM 813 C C . GLY A 1 110 ? 2.548 -6.825 5.069 1.00 83.06 110 GLY A C 1
ATOM 814 O O . GLY A 1 110 ? 1.697 -6.090 4.591 1.00 83.06 110 GLY A O 1
ATOM 815 N N . ILE A 1 111 ? 3.709 -6.363 5.525 1.00 85.94 111 ILE A N 1
ATOM 816 C CA . ILE A 1 111 ? 4.066 -4.948 5.438 1.00 85.94 111 ILE A CA 1
ATOM 817 C C . ILE A 1 111 ? 4.937 -4.674 4.212 1.00 85.94 111 ILE A C 1
ATOM 819 O O . ILE A 1 111 ? 5.808 -5.474 3.869 1.00 85.94 111 ILE A O 1
ATOM 823 N N . GLY A 1 112 ? 4.735 -3.520 3.589 1.00 78.56 112 GLY A N 1
ATOM 824 C CA . GLY A 1 112 ? 5.592 -2.990 2.537 1.00 78.56 112 GLY A CA 1
ATOM 825 C C . GLY A 1 112 ? 5.985 -1.535 2.825 1.00 78.56 112 GLY A C 1
ATOM 826 O O . GLY A 1 112 ? 5.932 -1.090 3.979 1.00 78.56 112 GLY A O 1
ATOM 827 N N . PRO A 1 113 ? 6.450 -0.786 1.813 1.00 75.88 113 PRO A N 1
ATOM 828 C CA . PRO A 1 113 ? 6.962 0.569 2.002 1.00 75.88 113 PRO A CA 1
ATOM 829 C C . PRO A 1 113 ? 5.905 1.564 2.511 1.00 75.88 113 PRO A C 1
ATOM 831 O O . PRO A 1 113 ? 6.248 2.475 3.272 1.00 75.88 113 PRO A O 1
ATOM 834 N N . VAL A 1 114 ? 4.631 1.401 2.142 1.00 81.44 114 VAL A N 1
ATOM 835 C CA . VAL A 1 114 ? 3.581 2.373 2.474 1.00 81.44 114 VAL A CA 1
ATOM 836 C C . VAL A 1 114 ? 3.172 2.254 3.939 1.00 81.44 114 VAL A C 1
ATOM 838 O O . VAL A 1 114 ? 3.354 3.196 4.712 1.00 81.44 114 VAL A O 1
ATOM 841 N N . LEU A 1 115 ? 2.679 1.091 4.370 1.00 86.25 115 LEU A N 1
ATOM 842 C CA . LEU A 1 115 ? 2.309 0.868 5.769 1.00 86.25 115 LEU A CA 1
ATOM 843 C C . LEU A 1 115 ? 3.551 0.849 6.664 1.00 86.25 115 LEU A C 1
ATOM 845 O O . LEU A 1 115 ? 3.493 1.320 7.799 1.00 86.25 115 LEU A O 1
ATOM 849 N N . GLY A 1 116 ? 4.698 0.388 6.158 1.00 86.75 116 GLY A N 1
ATOM 850 C CA . GLY A 1 116 ? 5.965 0.422 6.885 1.00 86.75 116 GLY A CA 1
ATOM 851 C C . GLY A 1 116 ? 6.385 1.841 7.267 1.00 86.75 116 GLY A C 1
ATOM 852 O O . GLY A 1 116 ? 6.730 2.087 8.430 1.00 86.75 116 GLY A O 1
ATOM 853 N N . SER A 1 117 ? 6.322 2.781 6.317 1.00 86.81 117 SER A N 1
ATOM 854 C CA . SER A 1 117 ? 6.627 4.194 6.569 1.00 86.81 117 SER A CA 1
ATOM 855 C C . SER A 1 117 ? 5.565 4.865 7.445 1.00 86.81 117 SER A C 1
ATOM 857 O O . SER A 1 117 ? 5.937 5.542 8.405 1.00 86.81 117 SER A O 1
ATOM 859 N N . LEU A 1 118 ? 4.274 4.604 7.204 1.00 88.88 118 LEU A N 1
ATOM 860 C CA . LEU A 1 118 ? 3.169 5.160 7.990 1.00 88.88 118 LEU A CA 1
ATOM 861 C C . LEU A 1 118 ? 3.261 4.759 9.466 1.00 88.88 118 LEU A C 1
ATOM 863 O O . LEU A 1 118 ? 3.228 5.616 10.347 1.00 88.88 118 LEU A O 1
ATOM 867 N N . PHE A 1 119 ? 3.441 3.469 9.760 1.00 90.75 119 PHE A N 1
ATOM 868 C CA . PHE A 1 119 ? 3.554 2.986 11.139 1.00 90.75 119 PHE A CA 1
ATOM 869 C C . PHE A 1 119 ? 4.842 3.476 11.817 1.00 90.75 119 PHE A C 1
ATOM 871 O O . PHE A 1 119 ? 4.850 3.723 13.028 1.00 90.75 119 PHE A O 1
ATOM 878 N N . ALA A 1 120 ? 5.930 3.673 11.058 1.00 86.69 120 ALA A N 1
ATOM 879 C CA . ALA A 1 120 ? 7.150 4.296 11.574 1.00 86.69 120 ALA A CA 1
ATOM 880 C C . ALA A 1 120 ? 6.921 5.764 11.956 1.00 86.69 120 ALA A C 1
ATOM 882 O O . ALA A 1 120 ? 7.313 6.183 13.048 1.00 86.69 120 ALA A O 1
ATOM 883 N N . ALA A 1 121 ? 6.297 6.532 11.059 1.00 85.94 121 ALA A N 1
ATOM 884 C CA . ALA A 1 121 ? 5.966 7.935 11.267 1.00 85.94 121 ALA A CA 1
ATOM 885 C C . ALA A 1 121 ? 5.001 8.086 12.445 1.00 85.94 121 ALA A C 1
ATOM 887 O O . ALA A 1 121 ? 5.305 8.813 13.387 1.00 85.94 121 ALA A O 1
ATOM 888 N N . GLY A 1 122 ? 3.919 7.306 12.472 1.00 88.75 122 GLY A N 1
ATOM 889 C CA . GLY A 1 122 ? 2.956 7.307 13.568 1.00 88.75 122 GLY A CA 1
ATOM 890 C C . GLY A 1 122 ? 3.581 6.968 14.917 1.00 88.75 122 GLY A C 1
ATOM 891 O O . GLY A 1 122 ? 3.339 7.677 15.887 1.00 88.75 122 GLY A O 1
ATOM 892 N N . SER A 1 123 ? 4.476 5.975 14.987 1.00 86.81 123 SER A N 1
ATOM 893 C CA . SER A 1 123 ? 5.166 5.629 16.242 1.00 86.81 123 SER A CA 1
ATOM 894 C C . SER A 1 123 ? 6.037 6.769 16.779 1.00 86.81 123 SER A C 1
ATOM 896 O O . SER A 1 123 ? 6.169 6.921 17.994 1.00 86.81 123 SER A O 1
ATOM 898 N N . ARG A 1 124 ? 6.660 7.559 15.892 1.00 85.56 124 ARG A N 1
ATOM 899 C CA . ARG A 1 124 ? 7.436 8.750 16.274 1.00 85.56 124 ARG A CA 1
ATOM 900 C C . ARG A 1 124 ? 6.508 9.880 16.710 1.00 85.56 124 ARG A C 1
ATOM 902 O O . ARG A 1 124 ? 6.700 10.432 17.789 1.00 85.56 124 ARG A O 1
ATOM 909 N N . THR A 1 125 ? 5.483 10.173 15.915 1.00 85.50 125 THR A N 1
ATOM 910 C CA . THR A 1 125 ? 4.552 11.280 16.154 1.00 85.50 125 THR A CA 1
ATOM 911 C C . THR A 1 125 ? 3.722 11.074 17.415 1.00 85.50 125 THR A C 1
ATOM 913 O O . THR A 1 125 ? 3.618 11.991 18.222 1.00 85.50 125 THR A O 1
ATOM 916 N N . ALA A 1 126 ? 3.220 9.863 17.666 1.00 82.19 126 ALA A N 1
ATOM 917 C CA . ALA A 1 126 ? 2.429 9.553 18.856 1.00 82.19 126 ALA A CA 1
ATOM 918 C C . ALA A 1 126 ? 3.205 9.772 20.172 1.00 82.19 126 ALA A C 1
ATOM 920 O O . ALA A 1 126 ? 2.606 10.091 21.198 1.00 82.19 126 ALA A O 1
ATOM 921 N N . ARG A 1 127 ? 4.547 9.666 20.163 1.00 80.50 127 ARG A N 1
ATOM 922 C CA . ARG A 1 127 ? 5.379 10.038 21.327 1.00 80.50 127 ARG A CA 1
ATOM 923 C C . ARG A 1 127 ? 5.419 11.546 21.555 1.00 80.50 127 ARG A C 1
ATOM 925 O O . ARG A 1 127 ? 5.439 11.967 22.702 1.00 80.50 127 ARG A O 1
ATOM 932 N N . VAL A 1 128 ? 5.450 12.329 20.478 1.00 81.75 128 VAL A N 1
ATOM 933 C CA . VAL A 1 128 ? 5.542 13.798 20.517 1.00 81.75 128 VAL A CA 1
ATOM 934 C C . VAL A 1 128 ? 4.194 14.432 20.860 1.00 81.75 128 VAL A C 1
ATOM 936 O O . VAL A 1 128 ? 4.141 15.418 21.584 1.00 81.75 128 VAL A O 1
ATOM 939 N N . VAL A 1 129 ? 3.099 13.852 20.364 1.00 82.44 129 VAL A N 1
ATOM 940 C CA . VAL A 1 129 ? 1.725 14.318 20.607 1.00 82.44 129 VAL A CA 1
ATOM 941 C C . VAL A 1 129 ? 1.343 14.205 22.089 1.00 82.44 129 VAL A C 1
ATOM 943 O O . VAL A 1 129 ? 0.594 15.039 22.600 1.00 82.44 129 VAL A O 1
ATOM 946 N N . ARG A 1 130 ? 1.882 13.210 22.809 1.00 71.75 130 ARG A N 1
ATOM 947 C CA . ARG A 1 130 ? 1.626 13.005 24.241 1.00 71.75 130 ARG A CA 1
ATOM 948 C C . ARG A 1 130 ? 2.239 14.153 25.060 1.00 71.75 130 ARG A C 1
ATOM 950 O O . ARG A 1 130 ? 3.426 14.141 25.362 1.00 71.75 130 ARG A O 1
ATOM 957 N N . GLY A 1 131 ? 1.407 15.125 25.437 1.00 73.94 131 GLY A N 1
ATOM 958 C CA . GLY A 1 131 ? 1.804 16.302 26.223 1.00 73.94 131 GLY A CA 1
ATOM 959 C C . GLY A 1 131 ? 2.035 17.576 25.404 1.00 73.94 131 GLY A C 1
ATOM 960 O O . GLY A 1 131 ? 2.471 18.581 25.960 1.00 73.94 131 GLY A O 1
ATOM 961 N N . ALA A 1 132 ? 1.743 17.559 24.101 1.00 84.06 132 ALA A N 1
ATOM 962 C CA . ALA A 1 132 ? 1.844 18.749 23.268 1.00 84.06 132 ALA A CA 1
ATOM 963 C C . ALA A 1 132 ? 0.655 19.710 23.486 1.00 84.06 132 ALA A C 1
ATOM 965 O O . ALA A 1 132 ? -0.472 19.250 23.672 1.00 84.06 132 ALA A O 1
ATOM 966 N N . PRO A 1 133 ? 0.872 21.036 23.395 1.00 81.88 133 PRO A N 1
ATOM 967 C CA . PRO A 1 133 ? -0.188 22.033 23.569 1.00 81.88 133 PRO A CA 1
ATOM 968 C C . PRO A 1 133 ? -1.213 22.051 22.424 1.00 81.88 133 PRO A C 1
ATOM 970 O O . PRO A 1 133 ? -2.340 22.489 22.623 1.00 81.88 133 PRO A O 1
ATOM 973 N N . ASP A 1 134 ? -0.835 21.580 21.231 1.00 88.81 134 ASP A N 1
ATOM 974 C CA . ASP A 1 134 ? -1.708 21.512 20.053 1.00 88.81 134 ASP A CA 1
ATOM 975 C C . ASP A 1 134 ? -1.470 20.193 19.292 1.00 88.81 134 ASP A C 1
ATOM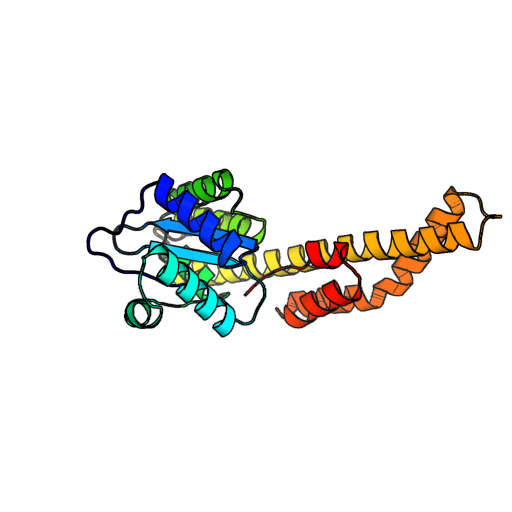 977 O O . ASP A 1 134 ? -0.695 20.146 18.326 1.00 88.81 134 ASP A O 1
ATOM 981 N N . PRO A 1 135 ? -2.069 19.088 19.769 1.00 85.75 135 PRO A N 1
ATOM 982 C CA . PRO A 1 135 ? -1.852 17.760 19.207 1.00 85.75 135 PRO A CA 1
ATOM 983 C C . PRO A 1 135 ? -2.393 17.637 17.777 1.00 85.75 135 PRO A C 1
ATOM 985 O O . PRO A 1 135 ? -1.748 17.015 16.935 1.00 85.75 135 PRO A O 1
ATOM 988 N N . GLU A 1 136 ? -3.526 18.272 17.466 1.00 87.94 136 GLU A N 1
ATOM 989 C CA . GLU A 1 136 ? -4.163 18.173 16.147 1.00 87.94 136 GLU A CA 1
ATOM 990 C C . GLU A 1 136 ? -3.322 18.837 15.055 1.00 87.94 136 GLU A C 1
ATOM 992 O O . GLU A 1 136 ? -3.159 18.276 13.968 1.00 87.94 136 GLU A O 1
ATOM 997 N N . ARG A 1 137 ? -2.703 19.992 15.337 1.00 89.00 137 ARG A N 1
ATOM 998 C CA . ARG A 1 137 ? -1.779 20.611 14.378 1.00 89.00 137 ARG A CA 1
ATOM 999 C C . ARG A 1 137 ? -0.559 19.734 14.118 1.00 89.00 137 ARG A C 1
ATOM 1001 O O . ARG A 1 137 ? -0.152 19.619 12.965 1.00 89.00 137 ARG A O 1
ATOM 1008 N N . ILE A 1 138 ? -0.001 19.100 15.152 1.00 88.94 138 ILE A N 1
ATOM 1009 C CA . ILE A 1 138 ? 1.144 18.190 15.000 1.00 88.94 138 ILE A CA 1
ATOM 1010 C C . ILE A 1 138 ? 0.757 16.987 14.142 1.00 88.94 138 ILE A C 1
ATOM 1012 O O . ILE A 1 138 ? 1.476 16.677 13.195 1.00 88.94 138 ILE A O 1
ATOM 1016 N N . VAL A 1 139 ? -0.381 16.342 14.427 1.00 87.69 139 VAL A N 1
ATOM 1017 C CA . VAL A 1 139 ? -0.881 15.213 13.627 1.00 87.69 139 VAL A CA 1
ATOM 1018 C C . VAL A 1 139 ? -1.029 15.626 12.167 1.00 87.69 139 VAL A C 1
ATOM 1020 O O . VAL A 1 139 ? -0.454 14.979 11.294 1.00 87.69 139 VAL A O 1
ATOM 1023 N N . ARG A 1 140 ? -1.719 16.742 11.903 1.00 87.94 140 ARG A N 1
ATOM 1024 C CA . ARG A 1 140 ? -1.951 17.239 10.543 1.00 87.94 140 ARG A CA 1
ATOM 1025 C C . ARG A 1 140 ? -0.641 17.478 9.790 1.00 87.94 140 ARG A C 1
ATOM 1027 O O . ARG A 1 140 ? -0.475 16.949 8.697 1.00 87.94 140 ARG A O 1
ATOM 1034 N N . THR A 1 141 ? 0.306 18.194 10.398 1.00 88.75 141 THR A N 1
ATOM 1035 C CA . THR A 1 141 ? 1.612 18.490 9.786 1.00 88.75 141 THR A CA 1
ATOM 1036 C C . THR A 1 141 ? 2.440 17.232 9.535 1.00 88.75 141 THR A C 1
ATOM 1038 O O . THR A 1 141 ? 3.120 17.141 8.517 1.00 88.75 141 THR A O 1
ATOM 1041 N N . GLN A 1 142 ? 2.397 16.247 10.432 1.00 87.12 142 GLN A N 1
ATOM 1042 C CA . GLN A 1 142 ? 3.137 14.999 10.239 1.00 87.12 142 GLN A CA 1
ATOM 1043 C C . GLN A 1 142 ? 2.507 14.116 9.160 1.00 87.12 142 GLN A C 1
ATOM 1045 O O . GLN A 1 142 ? 3.238 13.490 8.397 1.00 87.12 142 GLN A O 1
ATOM 1050 N N . VAL A 1 143 ? 1.175 14.092 9.051 1.00 87.88 143 VAL A N 1
ATOM 1051 C CA . VAL A 1 143 ? 0.500 13.420 7.932 1.00 87.88 143 VAL A CA 1
ATOM 1052 C C . VAL A 1 143 ? 0.798 14.132 6.615 1.00 87.88 143 VAL A C 1
ATOM 1054 O O . VAL A 1 143 ? 1.068 13.447 5.637 1.00 87.88 143 VAL A O 1
ATOM 1057 N N . ASP A 1 144 ? 0.826 15.469 6.584 1.00 84.81 144 ASP A N 1
ATOM 1058 C CA . ASP A 1 144 ? 1.229 16.236 5.394 1.00 84.81 144 ASP A CA 1
ATOM 1059 C C . ASP A 1 144 ? 2.644 15.870 4.945 1.00 84.81 144 ASP A C 1
ATOM 1061 O O . ASP A 1 144 ? 2.867 15.561 3.776 1.00 84.81 144 ASP A O 1
ATOM 1065 N N . ALA A 1 145 ? 3.594 15.863 5.882 1.00 84.62 145 ALA A N 1
ATOM 1066 C CA . ALA A 1 145 ? 4.979 15.504 5.604 1.00 84.62 145 ALA A CA 1
ATOM 1067 C C . ALA A 1 145 ? 5.104 14.053 5.121 1.00 84.62 145 ALA A C 1
ATOM 1069 O O . ALA A 1 145 ? 5.783 13.796 4.131 1.00 84.62 145 ALA A O 1
ATOM 1070 N N . TRP A 1 146 ? 4.411 13.111 5.769 1.00 85.12 146 TRP A N 1
ATOM 1071 C CA . TRP A 1 146 ? 4.423 11.707 5.363 1.00 85.12 146 TRP A CA 1
ATOM 1072 C C . TRP A 1 146 ? 3.787 11.491 3.989 1.00 85.12 146 TRP A C 1
ATOM 1074 O O . TRP A 1 146 ? 4.347 10.748 3.185 1.00 85.12 146 TRP A O 1
ATOM 1084 N N . LEU A 1 147 ? 2.649 12.130 3.697 1.00 77.81 147 LEU A N 1
ATOM 1085 C CA . LEU A 1 147 ? 2.016 12.062 2.379 1.00 77.81 147 LEU A CA 1
ATOM 1086 C C . LEU A 1 147 ? 2.977 12.579 1.316 1.00 77.81 147 LEU A C 1
ATOM 1088 O O . LEU A 1 147 ? 3.228 11.877 0.345 1.00 77.81 147 LEU A O 1
ATOM 1092 N N . HIS A 1 148 ? 3.606 13.728 1.563 1.00 75.38 148 HIS A N 1
ATOM 1093 C CA . HIS A 1 148 ? 4.594 14.295 0.658 1.00 75.38 148 HIS A CA 1
ATOM 1094 C C . HIS A 1 148 ? 5.788 13.348 0.445 1.00 75.38 148 HIS A C 1
ATOM 1096 O O . HIS A 1 148 ? 6.138 13.026 -0.684 1.00 75.38 148 HIS A O 1
ATOM 1102 N N . GLU A 1 149 ? 6.404 12.825 1.505 1.00 73.88 149 GLU A N 1
ATOM 1103 C CA . GLU A 1 149 ? 7.518 11.873 1.384 1.00 73.88 149 GLU A CA 1
ATOM 1104 C C . GLU A 1 149 ? 7.111 10.589 0.650 1.00 73.88 149 GLU A C 1
ATOM 1106 O O . GLU A 1 149 ? 7.858 10.087 -0.195 1.00 73.88 149 GLU A O 1
ATOM 1111 N N . THR A 1 150 ? 5.915 10.078 0.941 1.00 68.25 150 THR A N 1
ATOM 1112 C CA . THR A 1 150 ? 5.397 8.855 0.329 1.00 68.25 150 THR A CA 1
ATOM 1113 C C . THR A 1 150 ? 5.101 9.082 -1.143 1.00 68.25 150 THR A C 1
ATOM 1115 O O . THR A 1 150 ? 5.529 8.258 -1.936 1.00 68.25 150 THR A O 1
ATOM 1118 N N . GLU A 1 151 ? 4.470 10.198 -1.519 1.00 65.50 151 GLU A N 1
ATOM 1119 C CA . GLU A 1 151 ? 4.152 10.612 -2.895 1.00 65.50 151 GLU A CA 1
ATOM 1120 C C . GLU A 1 151 ? 5.403 10.855 -3.754 1.00 65.50 151 GLU A C 1
ATOM 1122 O O . GLU A 1 151 ? 5.456 10.467 -4.925 1.00 65.50 151 GLU A O 1
ATOM 1127 N N . TYR A 1 152 ? 6.457 11.442 -3.189 1.00 60.84 152 TYR A N 1
ATOM 1128 C CA . TYR A 1 152 ? 7.714 11.634 -3.914 1.00 60.84 152 TYR A CA 1
ATOM 1129 C C . TYR A 1 152 ? 8.537 10.346 -4.008 1.00 60.84 152 TYR A C 1
ATOM 1131 O O . TYR A 1 152 ? 9.106 10.066 -5.068 1.00 60.84 152 TYR A O 1
ATOM 1139 N N . GLY A 1 153 ? 8.585 9.537 -2.944 1.00 65.25 153 GLY A N 1
ATOM 1140 C CA . GLY A 1 153 ? 9.258 8.234 -2.959 1.00 65.25 153 GLY A CA 1
ATOM 1141 C C . GLY A 1 153 ? 8.620 7.276 -3.968 1.00 65.25 153 GLY A C 1
ATOM 1142 O O . GLY A 1 153 ? 9.309 6.644 -4.766 1.00 65.25 153 GLY A O 1
ATOM 1143 N N . ALA A 1 154 ? 7.295 7.274 -3.990 1.00 64.44 154 ALA A N 1
ATOM 1144 C CA . ALA A 1 154 ? 6.401 6.670 -4.963 1.00 64.44 154 ALA A CA 1
ATOM 1145 C C . ALA A 1 154 ? 6.741 6.994 -6.430 1.00 64.44 154 ALA A C 1
ATOM 1147 O O . ALA A 1 154 ? 7.007 6.094 -7.230 1.00 64.44 154 ALA A O 1
ATOM 1148 N N . ALA A 1 155 ? 6.778 8.281 -6.792 1.00 68.25 155 ALA A N 1
ATOM 1149 C CA . ALA A 1 155 ? 7.184 8.689 -8.136 1.00 68.25 155 ALA A CA 1
ATOM 1150 C C . ALA A 1 155 ? 8.641 8.322 -8.433 1.00 68.25 155 ALA A C 1
ATOM 1152 O O . ALA A 1 155 ? 8.943 7.931 -9.556 1.00 68.25 155 ALA A O 1
ATOM 1153 N N . GLY A 1 156 ? 9.540 8.419 -7.450 1.00 70.94 156 GLY A N 1
ATOM 1154 C CA . GLY A 1 156 ? 10.937 8.014 -7.602 1.00 70.94 156 GLY A CA 1
ATOM 1155 C C . GLY A 1 156 ? 11.081 6.540 -7.990 1.00 70.94 156 GLY A C 1
ATOM 1156 O O . GLY A 1 156 ? 11.757 6.233 -8.969 1.00 70.94 156 GLY A O 1
ATOM 1157 N N . GLN A 1 157 ? 10.397 5.643 -7.276 1.00 73.62 157 GLN A N 1
ATOM 1158 C CA . GLN A 1 157 ? 10.411 4.201 -7.547 1.00 73.62 157 GLN A CA 1
ATOM 1159 C C . GLN A 1 157 ? 9.828 3.870 -8.921 1.00 73.62 157 GLN A C 1
ATOM 1161 O O . GLN A 1 157 ? 10.462 3.149 -9.696 1.00 73.62 157 GLN A O 1
ATOM 1166 N N . LEU A 1 158 ? 8.675 4.455 -9.260 1.00 78.69 158 LEU A N 1
ATOM 1167 C CA . LEU A 1 158 ? 8.078 4.300 -10.583 1.00 78.69 158 LEU A CA 1
ATOM 1168 C C . LEU A 1 158 ? 9.031 4.793 -11.681 1.00 78.69 158 LEU A C 1
ATOM 1170 O O . LEU A 1 158 ? 9.250 4.095 -12.664 1.00 78.69 158 LEU A O 1
ATOM 1174 N N . ILE A 1 159 ? 9.654 5.960 -11.504 1.00 82.25 159 ILE A N 1
ATOM 1175 C CA . ILE A 1 159 ? 10.627 6.522 -12.451 1.00 82.25 159 ILE A CA 1
ATOM 1176 C C . ILE A 1 159 ? 11.822 5.595 -12.660 1.00 82.25 159 ILE A C 1
ATOM 1178 O O . ILE A 1 159 ? 12.211 5.361 -13.805 1.00 82.25 159 ILE A O 1
ATOM 1182 N N . THR A 1 160 ? 12.387 5.042 -11.589 1.00 81.81 160 THR A N 1
ATOM 1183 C CA . THR A 1 160 ? 13.491 4.083 -11.687 1.00 81.81 160 THR A CA 1
ATOM 1184 C C . THR A 1 160 ? 13.078 2.829 -12.455 1.00 81.81 160 THR A C 1
ATOM 1186 O O . THR A 1 160 ? 13.818 2.390 -13.334 1.00 81.81 160 THR A O 1
ATOM 1189 N N . ALA A 1 161 ? 11.894 2.280 -12.176 1.00 81.06 161 ALA A N 1
ATOM 1190 C CA . ALA A 1 161 ? 11.402 1.083 -12.850 1.00 81.06 161 ALA A CA 1
ATOM 1191 C C . ALA A 1 161 ? 11.086 1.328 -14.334 1.00 81.06 161 ALA A C 1
ATOM 1193 O O . ALA A 1 161 ? 11.531 0.558 -15.182 1.00 81.06 161 ALA A O 1
ATOM 1194 N N . MET A 1 162 ? 10.427 2.446 -14.664 1.00 86.50 162 MET A N 1
ATOM 1195 C CA . MET A 1 162 ? 10.220 2.882 -16.052 1.00 86.50 162 MET A CA 1
ATOM 1196 C C . MET A 1 162 ? 11.559 2.989 -16.795 1.00 86.50 162 MET A C 1
ATOM 1198 O O . MET A 1 162 ? 11.683 2.537 -17.931 1.00 86.50 162 MET A O 1
ATOM 1202 N N . HIS A 1 163 ? 12.583 3.556 -16.146 1.00 87.50 163 HIS A N 1
ATOM 1203 C CA . HIS A 1 163 ? 13.907 3.702 -16.742 1.00 87.50 163 HIS A CA 1
ATOM 1204 C C . HIS A 1 163 ? 14.616 2.365 -16.967 1.00 87.50 163 HIS A C 1
ATOM 1206 O O . HIS A 1 163 ? 15.279 2.212 -17.991 1.00 87.50 163 HIS A O 1
ATOM 1212 N N . ALA A 1 164 ? 14.493 1.405 -16.050 1.00 85.75 164 ALA A N 1
ATOM 1213 C CA . ALA A 1 164 ? 15.053 0.067 -16.226 1.00 85.75 164 ALA A CA 1
ATOM 1214 C C . ALA A 1 164 ? 14.385 -0.675 -17.394 1.00 85.75 164 ALA A C 1
ATOM 1216 O O . ALA A 1 164 ? 15.071 -1.254 -18.236 1.00 85.75 164 ALA A O 1
ATOM 1217 N N . GLU A 1 165 ? 13.059 -0.591 -17.479 1.00 88.88 165 GLU A N 1
ATOM 1218 C CA . GLU A 1 165 ? 12.256 -1.305 -18.467 1.00 88.88 165 GLU A CA 1
ATOM 1219 C C . GLU A 1 165 ? 12.454 -0.761 -19.886 1.00 88.88 165 GLU A C 1
ATOM 1221 O O . GLU A 1 165 ? 12.803 -1.512 -20.798 1.00 88.88 165 GLU A O 1
ATOM 1226 N N . VAL A 1 166 ? 12.343 0.558 -20.072 1.00 91.75 166 VAL A N 1
ATOM 1227 C CA . VAL A 1 166 ? 12.582 1.181 -21.385 1.00 91.75 166 VAL A CA 1
ATOM 1228 C C . VAL A 1 166 ? 14.041 1.034 -21.807 1.00 91.75 166 VAL A C 1
ATOM 1230 O O . VAL A 1 166 ? 14.309 0.806 -22.983 1.00 91.75 166 VAL A O 1
ATOM 1233 N N . PHE A 1 167 ? 14.996 1.106 -20.874 1.00 92.50 167 PHE A N 1
ATOM 1234 C CA . PHE A 1 167 ? 16.398 0.830 -21.192 1.00 92.50 167 PHE A CA 1
ATOM 1235 C C . PHE A 1 167 ? 16.593 -0.598 -21.711 1.00 92.50 167 PHE A C 1
ATOM 1237 O O . PHE A 1 167 ? 17.255 -0.774 -22.732 1.00 92.50 167 PHE A O 1
ATOM 1244 N N . ALA A 1 168 ? 16.013 -1.598 -21.040 1.00 91.31 168 ALA A N 1
ATOM 1245 C CA . ALA A 1 168 ? 16.109 -2.993 -21.459 1.00 91.31 168 ALA A CA 1
ATOM 1246 C C . ALA A 1 168 ? 15.490 -3.213 -22.848 1.00 91.31 168 ALA A C 1
ATOM 1248 O O . ALA A 1 168 ? 16.094 -3.886 -23.680 1.00 91.31 168 ALA A O 1
ATOM 1249 N N . LEU A 1 169 ? 14.340 -2.586 -23.124 1.00 92.88 169 LEU A N 1
ATOM 1250 C CA . LEU A 1 169 ? 13.713 -2.601 -24.448 1.00 92.88 169 LEU A CA 1
ATOM 1251 C C . LEU A 1 169 ? 14.618 -1.963 -25.509 1.00 92.88 169 LEU A C 1
ATOM 1253 O O . LEU A 1 169 ? 14.891 -2.581 -26.533 1.00 92.88 169 LEU A O 1
ATOM 1257 N N . CYS A 1 170 ? 15.138 -0.758 -25.260 1.00 94.00 170 CYS A N 1
ATOM 1258 C CA . CYS A 1 170 ? 16.039 -0.092 -26.202 1.00 94.00 170 CYS A CA 1
ATOM 1259 C C . CYS A 1 170 ? 17.311 -0.907 -26.460 1.00 94.00 170 CYS A C 1
ATOM 1261 O O . CYS A 1 170 ? 17.776 -0.957 -27.595 1.00 94.00 170 CYS A O 1
ATOM 1263 N N . LEU A 1 171 ? 17.878 -1.533 -25.427 1.00 94.50 171 LEU A N 1
ATOM 1264 C CA . LEU A 1 171 ? 19.067 -2.365 -25.573 1.00 94.50 171 LEU A CA 1
ATOM 1265 C C . LEU A 1 171 ? 18.773 -3.614 -26.411 1.00 94.50 171 LEU A C 1
ATOM 1267 O O . LEU A 1 171 ? 19.526 -3.892 -27.337 1.00 94.50 171 LEU A O 1
ATOM 1271 N N . ALA A 1 172 ? 17.655 -4.299 -26.155 1.00 93.88 172 ALA A N 1
ATOM 1272 C CA . ALA A 1 172 ? 17.243 -5.470 -26.927 1.00 93.88 172 ALA A CA 1
ATOM 1273 C C . ALA A 1 172 ? 17.022 -5.146 -28.416 1.00 93.88 172 ALA A C 1
ATOM 1275 O O . ALA A 1 172 ? 17.435 -5.912 -29.286 1.00 93.88 172 ALA A O 1
ATOM 1276 N N . GLU A 1 173 ? 16.419 -3.995 -28.725 1.00 94.81 173 GLU A N 1
ATOM 1277 C CA . GLU A 1 173 ? 16.240 -3.553 -30.112 1.00 94.81 173 GLU A CA 1
ATOM 1278 C C . GLU A 1 173 ? 17.575 -3.182 -30.778 1.00 94.81 173 GLU A C 1
ATOM 1280 O O . GLU A 1 173 ? 17.812 -3.530 -31.936 1.00 94.81 173 GLU A O 1
ATOM 1285 N N . LEU A 1 174 ? 18.495 -2.530 -30.058 1.00 93.88 174 LEU A N 1
ATOM 1286 C CA . LEU A 1 174 ? 19.832 -2.238 -30.588 1.00 93.88 174 LEU A CA 1
ATOM 1287 C C . LEU A 1 174 ? 20.663 -3.505 -30.797 1.00 93.88 174 LEU A C 1
ATOM 1289 O O . LEU A 1 174 ? 21.369 -3.595 -31.795 1.00 93.88 174 LEU A O 1
ATOM 1293 N N . ASP A 1 175 ? 20.555 -4.499 -29.918 1.00 92.38 175 ASP A N 1
ATOM 1294 C CA . ASP A 1 175 ? 21.210 -5.795 -30.114 1.00 92.38 175 ASP A CA 1
ATOM 1295 C C . ASP A 1 175 ? 20.674 -6.532 -31.348 1.00 92.38 175 ASP A C 1
ATOM 1297 O O . ASP A 1 175 ? 21.403 -7.302 -31.973 1.00 92.38 175 ASP A O 1
ATOM 1301 N N . ARG A 1 176 ? 19.422 -6.266 -31.740 1.00 92.38 176 ARG A N 1
ATOM 1302 C CA . ARG A 1 176 ? 18.804 -6.843 -32.936 1.00 92.38 176 ARG A CA 1
ATOM 1303 C C . ARG A 1 176 ? 19.214 -6.142 -34.231 1.00 92.38 176 ARG A C 1
ATOM 1305 O O . ARG A 1 176 ? 19.381 -6.816 -35.245 1.00 92.38 176 ARG A O 1
ATOM 1312 N N . PHE A 1 177 ? 19.320 -4.813 -34.218 1.00 91.94 177 PHE A N 1
ATOM 1313 C CA . PHE A 1 177 ? 19.449 -4.013 -35.445 1.00 91.94 177 PHE A CA 1
ATOM 1314 C C . PHE A 1 177 ? 20.800 -3.312 -35.624 1.00 91.94 177 PHE A C 1
ATOM 1316 O O . PHE A 1 177 ? 21.137 -2.961 -36.750 1.00 91.94 177 PHE A O 1
ATOM 1323 N N . ALA A 1 178 ? 21.569 -3.114 -34.554 1.00 89.12 178 ALA A N 1
ATOM 1324 C CA . ALA A 1 178 ? 22.840 -2.386 -34.555 1.00 89.12 178 ALA A CA 1
ATOM 1325 C C . ALA A 1 178 ? 23.994 -3.291 -34.088 1.00 89.12 178 ALA A C 1
ATOM 1327 O O . ALA A 1 178 ? 24.737 -2.982 -33.151 1.00 89.12 178 ALA A O 1
ATOM 1328 N N . THR A 1 179 ? 24.109 -4.459 -34.727 1.00 86.81 179 THR A N 1
ATOM 1329 C CA . THR A 1 179 ? 25.100 -5.498 -34.396 1.00 86.81 179 THR A CA 1
ATOM 1330 C C . THR A 1 179 ? 26.542 -5.069 -34.664 1.00 86.81 179 THR A C 1
ATOM 1332 O O . THR A 1 179 ? 27.471 -5.666 -34.130 1.00 86.81 179 THR A O 1
ATOM 1335 N N . ASP A 1 180 ? 26.718 -4.047 -35.496 1.00 93.25 180 ASP A N 1
ATOM 1336 C CA . ASP A 1 180 ? 27.979 -3.411 -35.873 1.00 93.25 180 ASP A CA 1
ATOM 1337 C C . ASP A 1 180 ? 28.537 -2.466 -34.797 1.00 93.25 180 ASP A C 1
ATOM 1339 O O . ASP A 1 180 ? 29.731 -2.173 -34.797 1.00 93.25 180 ASP A O 1
ATOM 1343 N N . LEU A 1 181 ? 27.706 -2.010 -33.855 1.00 90.62 181 LEU A N 1
ATOM 1344 C CA . LEU A 1 181 ? 28.157 -1.212 -32.716 1.00 90.62 181 LEU A CA 1
ATOM 1345 C C . LEU A 1 181 ? 28.801 -2.086 -31.641 1.00 90.62 181 LEU A C 1
ATOM 1347 O O . LEU A 1 181 ? 28.330 -3.186 -31.361 1.00 90.62 181 LEU A O 1
ATOM 1351 N N . GLU A 1 182 ? 29.799 -1.552 -30.942 1.00 93.88 182 GLU A N 1
ATOM 1352 C CA . GLU A 1 182 ? 30.344 -2.185 -29.740 1.00 93.88 182 GLU A CA 1
ATOM 1353 C C . GLU A 1 182 ? 29.295 -2.231 -28.606 1.00 93.88 182 GLU A C 1
ATOM 1355 O O . GLU A 1 182 ? 28.509 -1.286 -28.447 1.00 93.88 182 GLU A O 1
ATOM 1360 N N . PRO A 1 183 ? 29.280 -3.273 -27.748 1.00 90.31 183 PRO A N 1
ATOM 1361 C CA . PRO A 1 183 ? 28.284 -3.419 -26.677 1.00 90.31 183 PRO A CA 1
ATOM 1362 C C . PRO A 1 183 ? 28.200 -2.221 -25.714 1.00 90.31 183 PRO A C 1
ATOM 1364 O O . PRO A 1 183 ? 27.118 -1.851 -25.238 1.00 90.31 183 PRO A O 1
ATOM 1367 N N . ALA A 1 184 ? 29.339 -1.578 -25.436 1.00 90.69 184 ALA A N 1
ATOM 1368 C CA . ALA A 1 184 ? 29.400 -0.384 -24.597 1.00 90.69 184 ALA A CA 1
ATOM 1369 C C . ALA A 1 184 ? 28.705 0.820 -25.257 1.00 90.69 184 ALA A C 1
ATOM 1371 O O . ALA A 1 184 ? 27.973 1.562 -24.593 1.00 90.69 184 ALA A O 1
ATOM 1372 N N . ASP A 1 185 ? 28.877 0.985 -26.570 1.00 93.19 185 ASP A N 1
ATOM 1373 C CA . ASP A 1 185 ? 28.237 2.050 -27.335 1.00 93.19 185 ASP A CA 1
ATOM 1374 C C . ASP A 1 185 ? 26.734 1.805 -27.481 1.00 93.19 185 ASP A C 1
ATOM 1376 O O . ASP A 1 185 ? 25.955 2.738 -27.266 1.00 93.19 185 ASP A O 1
ATOM 1380 N N . ARG A 1 186 ? 26.300 0.555 -27.707 1.00 92.38 186 ARG A N 1
ATOM 1381 C CA . ARG A 1 186 ? 24.869 0.184 -27.684 1.00 92.38 186 ARG A CA 1
ATOM 1382 C C . ARG A 1 186 ? 24.222 0.528 -26.349 1.00 92.38 186 ARG A C 1
ATOM 1384 O O . ARG A 1 186 ? 23.179 1.174 -26.321 1.00 92.38 186 ARG A O 1
ATOM 1391 N N . SER A 1 187 ? 24.875 0.192 -25.237 1.00 91.06 187 SER A N 1
ATOM 1392 C CA . SER A 1 187 ? 24.388 0.535 -23.894 1.00 91.06 187 SER A CA 1
ATOM 1393 C C . SER A 1 187 ? 24.277 2.049 -23.682 1.00 91.06 187 SER A C 1
ATOM 1395 O O . SER A 1 187 ? 23.305 2.535 -23.097 1.00 91.06 187 SER A O 1
ATOM 1397 N N . ARG A 1 188 ? 25.249 2.830 -24.171 1.00 93.12 188 ARG A N 1
ATOM 1398 C CA . ARG A 1 188 ? 25.208 4.298 -24.089 1.00 93.12 188 ARG A CA 1
ATOM 1399 C C . ARG A 1 188 ? 24.062 4.876 -24.923 1.00 93.12 188 ARG A C 1
ATOM 1401 O O . ARG A 1 188 ? 23.344 5.750 -24.435 1.00 93.12 188 ARG A O 1
ATOM 1408 N N . VAL A 1 189 ? 23.870 4.378 -26.144 1.00 93.62 189 VAL A N 1
ATOM 1409 C CA . VAL A 1 189 ? 22.790 4.807 -27.044 1.00 93.62 189 VAL A CA 1
ATOM 1410 C C . VAL A 1 189 ? 21.422 4.417 -26.479 1.00 93.62 189 VAL A C 1
ATOM 1412 O O . VAL A 1 189 ? 20.550 5.279 -26.395 1.00 93.62 189 VAL A O 1
ATOM 1415 N N . ALA A 1 190 ? 21.249 3.186 -25.986 1.00 94.25 190 ALA A N 1
ATOM 1416 C CA . ALA A 1 190 ? 20.022 2.737 -25.324 1.00 94.25 190 ALA A CA 1
ATOM 1417 C C . ALA A 1 190 ? 19.639 3.659 -24.162 1.00 94.25 190 ALA A C 1
ATOM 1419 O O . ALA A 1 190 ? 18.491 4.085 -24.051 1.00 94.25 190 ALA A O 1
ATOM 1420 N N . ARG A 1 191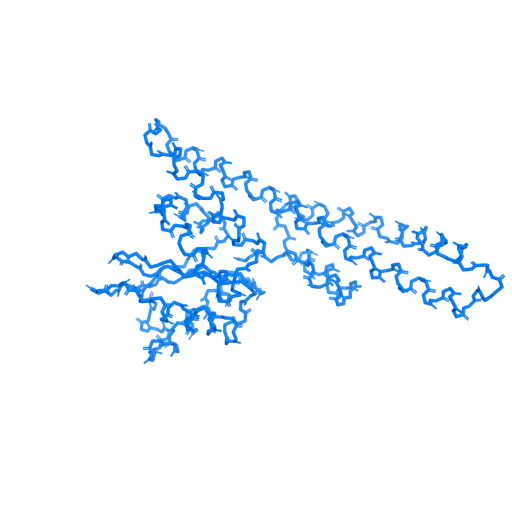 ? 20.612 4.039 -23.323 1.00 92.38 191 ARG A N 1
ATOM 1421 C CA . ARG A 1 191 ? 20.385 4.967 -22.207 1.00 92.38 191 ARG A CA 1
ATOM 1422 C C . ARG A 1 191 ? 19.978 6.363 -22.682 1.00 92.38 191 ARG A C 1
ATOM 1424 O O . ARG A 1 191 ? 19.089 6.965 -22.085 1.00 92.38 191 ARG A O 1
ATOM 1431 N N . ALA A 1 192 ? 20.594 6.871 -23.747 1.00 94.00 192 ALA A N 1
ATOM 1432 C CA . ALA A 1 192 ? 20.245 8.171 -24.316 1.00 94.00 192 ALA A CA 1
ATOM 1433 C C . ALA A 1 192 ? 18.831 8.182 -24.928 1.00 94.00 192 ALA A C 1
ATOM 1435 O O . ALA A 1 192 ? 18.082 9.141 -24.729 1.00 94.00 192 ALA A O 1
ATOM 1436 N N . ILE A 1 193 ? 18.451 7.112 -25.635 1.00 94.19 193 ILE A N 1
ATOM 1437 C CA . ILE A 1 193 ? 17.104 6.945 -26.198 1.00 94.19 193 ILE A CA 1
ATOM 1438 C C . ILE A 1 193 ? 16.079 6.838 -25.068 1.00 94.19 193 ILE A C 1
ATOM 1440 O O . ILE A 1 193 ? 15.124 7.614 -25.051 1.00 94.19 193 ILE A O 1
ATOM 1444 N N . ALA A 1 194 ? 16.309 5.960 -24.088 1.00 92.19 194 ALA A N 1
ATOM 1445 C CA . ALA A 1 194 ? 15.424 5.795 -22.938 1.00 92.19 194 ALA A CA 1
ATOM 1446 C C . ALA A 1 194 ? 15.216 7.119 -22.187 1.00 92.19 194 ALA A C 1
ATOM 1448 O O . ALA A 1 194 ? 14.079 7.503 -21.924 1.00 92.19 194 ALA A O 1
ATOM 1449 N N . GLY A 1 195 ? 16.290 7.874 -21.924 1.00 90.19 195 GLY A N 1
ATOM 1450 C CA . GLY A 1 195 ? 16.202 9.183 -21.272 1.00 90.19 195 GLY A CA 1
ATOM 1451 C C . GLY A 1 195 ? 15.370 10.204 -22.058 1.00 90.19 195 GLY A C 1
ATOM 1452 O O . GLY A 1 195 ? 14.622 10.980 -21.461 1.00 90.19 195 GLY A O 1
ATOM 1453 N N . ARG A 1 196 ? 15.436 10.187 -23.397 1.00 93.88 196 ARG A N 1
ATOM 1454 C CA . ARG A 1 196 ? 14.589 11.037 -24.249 1.00 93.88 196 ARG A CA 1
ATOM 1455 C C . ARG A 1 196 ? 13.126 10.607 -24.215 1.00 93.88 196 ARG A C 1
ATOM 1457 O O . ARG A 1 196 ? 12.269 11.454 -23.961 1.00 93.88 196 ARG A O 1
ATOM 1464 N N . LEU A 1 197 ? 12.853 9.316 -24.411 1.00 92.94 197 LEU A N 1
ATOM 1465 C CA . LEU A 1 197 ? 11.497 8.754 -24.405 1.00 92.94 197 LEU A CA 1
ATOM 1466 C C . LEU A 1 197 ? 10.790 8.961 -23.060 1.00 92.94 197 LEU A C 1
ATOM 1468 O O . LEU A 1 197 ? 9.595 9.237 -23.021 1.00 92.94 197 LEU A O 1
ATOM 1472 N N . LEU A 1 198 ? 11.534 8.872 -21.957 1.00 91.62 198 LEU A N 1
ATOM 1473 C CA . LEU A 1 198 ? 10.984 8.974 -20.608 1.00 91.62 198 LEU A CA 1
ATOM 1474 C C . LEU A 1 198 ? 10.925 10.395 -20.052 1.00 91.62 198 LEU A C 1
ATOM 1476 O O . LEU A 1 198 ? 10.285 10.599 -19.025 1.00 91.62 198 LEU A O 1
ATOM 1480 N N . SER A 1 199 ? 11.525 11.387 -20.712 1.00 89.56 199 SER A N 1
ATOM 1481 C CA . SER A 1 199 ? 11.559 12.769 -20.212 1.00 89.56 199 SER A CA 1
ATOM 1482 C C . SER A 1 199 ? 10.168 13.309 -19.833 1.00 89.56 199 SER A C 1
ATOM 1484 O O . SER A 1 199 ? 9.967 13.781 -18.710 1.00 89.56 199 SER A O 1
ATOM 1486 N N . GLN A 1 200 ? 9.187 13.169 -20.729 1.00 87.69 200 GLN A N 1
ATOM 1487 C CA . GLN A 1 200 ? 7.809 13.606 -20.509 1.00 87.69 200 GLN A CA 1
ATOM 1488 C C . GLN A 1 200 ? 7.039 12.683 -19.540 1.00 87.69 200 GLN A C 1
ATOM 1490 O O . GLN A 1 200 ? 6.484 13.214 -18.576 1.00 87.69 200 GLN A O 1
ATOM 1495 N N . PRO A 1 201 ? 7.049 11.339 -19.676 1.00 89.06 201 PRO A N 1
ATOM 1496 C CA . PRO A 1 201 ? 6.470 10.438 -18.673 1.00 89.06 201 PRO A CA 1
ATOM 1497 C C . PRO A 1 201 ? 6.976 10.680 -17.245 1.00 89.06 201 PRO A C 1
ATOM 1499 O O . PRO A 1 201 ? 6.189 10.690 -16.303 1.00 89.06 201 PRO A O 1
ATOM 1502 N N . MET A 1 202 ? 8.271 10.955 -17.064 1.00 87.69 202 MET A N 1
ATOM 1503 C CA . MET A 1 202 ? 8.850 11.274 -15.756 1.00 87.69 202 MET A CA 1
ATOM 1504 C C . MET A 1 202 ? 8.346 12.615 -15.212 1.00 87.69 202 MET A C 1
ATOM 1506 O O . MET A 1 202 ? 8.134 12.747 -14.007 1.00 87.69 202 MET A O 1
ATOM 1510 N N . ALA A 1 203 ? 8.162 13.627 -16.066 1.00 84.31 203 ALA A N 1
ATOM 1511 C CA . ALA A 1 203 ? 7.564 14.897 -15.656 1.00 84.31 203 ALA A CA 1
ATOM 1512 C C . ALA A 1 203 ? 6.097 14.717 -15.229 1.00 84.31 203 ALA A C 1
ATOM 1514 O O . ALA A 1 203 ? 5.698 15.249 -14.191 1.00 84.31 203 ALA A O 1
ATOM 1515 N N . VAL A 1 204 ? 5.327 13.910 -15.969 1.00 84.69 204 VAL A N 1
ATOM 1516 C CA . VAL A 1 204 ? 3.942 13.562 -15.617 1.00 84.69 204 VAL A CA 1
ATOM 1517 C C . VAL A 1 204 ? 3.900 12.789 -14.299 1.00 84.69 204 VAL A C 1
ATOM 1519 O O . VAL A 1 204 ? 3.151 13.184 -13.413 1.00 84.69 204 VAL A O 1
ATOM 1522 N N . ALA A 1 205 ? 4.753 11.777 -14.108 1.00 81.75 205 ALA A N 1
ATOM 1523 C CA . ALA A 1 205 ? 4.832 11.018 -12.859 1.00 81.75 205 ALA A CA 1
ATOM 1524 C C . ALA A 1 205 ? 5.135 11.919 -11.651 1.00 81.75 205 ALA A C 1
ATOM 1526 O O . ALA A 1 205 ? 4.455 11.850 -10.631 1.00 81.75 205 ALA A O 1
ATOM 1527 N N . ARG A 1 206 ? 6.107 12.833 -11.766 1.00 77.31 206 ARG A N 1
ATOM 1528 C CA . ARG A 1 206 ? 6.404 13.798 -10.692 1.00 77.31 206 ARG A CA 1
ATOM 1529 C C . ARG A 1 206 ? 5.240 14.746 -10.428 1.00 77.31 206 ARG A C 1
ATOM 1531 O O . ARG A 1 206 ? 4.986 15.097 -9.281 1.00 77.31 206 ARG A O 1
ATOM 1538 N N . SER A 1 207 ? 4.550 15.202 -11.472 1.00 76.94 207 SER A N 1
ATOM 1539 C CA . SER A 1 207 ? 3.401 16.089 -11.302 1.00 76.94 207 SER A CA 1
ATOM 1540 C C . SER A 1 207 ? 2.227 15.375 -10.643 1.00 76.94 207 SER A C 1
ATOM 1542 O O . SER A 1 207 ? 1.670 15.918 -9.698 1.00 76.94 207 SER A O 1
ATOM 1544 N N . ALA A 1 208 ? 1.914 14.162 -11.093 1.00 73.38 208 ALA A N 1
ATOM 1545 C CA . ALA A 1 208 ? 0.855 13.331 -10.542 1.00 73.38 208 ALA A CA 1
ATOM 1546 C C . ALA A 1 208 ? 1.119 12.989 -9.071 1.00 73.38 208 ALA A C 1
ATOM 1548 O O . ALA A 1 208 ? 0.221 13.117 -8.248 1.00 73.38 208 ALA A O 1
ATOM 1549 N N . ALA A 1 209 ? 2.365 12.664 -8.712 1.00 69.88 209 ALA A N 1
ATOM 1550 C CA . ALA A 1 209 ? 2.760 12.500 -7.316 1.00 69.88 209 ALA A CA 1
ATOM 1551 C C . ALA A 1 209 ? 2.507 13.756 -6.478 1.00 69.88 209 ALA A C 1
ATOM 1553 O O . ALA A 1 209 ? 1.867 13.664 -5.441 1.00 69.88 209 ALA A O 1
ATOM 1554 N N . ARG A 1 210 ? 2.930 14.938 -6.948 1.00 64.69 210 ARG A N 1
ATOM 1555 C CA . ARG A 1 210 ? 2.707 16.206 -6.224 1.00 64.69 210 ARG A CA 1
ATOM 1556 C C . ARG A 1 210 ? 1.238 16.533 -5.978 1.00 64.69 210 ARG A C 1
ATOM 1558 O O . ARG A 1 210 ? 0.943 17.285 -5.056 1.00 64.69 210 ARG A O 1
ATOM 1565 N N . THR A 1 211 ? 0.345 16.066 -6.844 1.00 61.38 211 THR A N 1
ATOM 1566 C CA . THR A 1 211 ? -1.094 16.333 -6.757 1.00 61.38 211 THR A CA 1
ATOM 1567 C C . THR A 1 211 ? -1.881 15.159 -6.178 1.00 61.38 211 THR A C 1
ATOM 1569 O O . THR A 1 211 ? -3.108 15.215 -6.183 1.00 61.38 211 THR A O 1
ATOM 1572 N N . GLY A 1 212 ? -1.212 14.091 -5.723 1.00 57.66 212 GLY A N 1
ATOM 1573 C CA . GLY A 1 212 ? -1.871 12.871 -5.248 1.00 57.66 212 GLY A CA 1
ATOM 1574 C C . GLY A 1 212 ? -2.710 12.157 -6.321 1.00 57.66 212 GLY A C 1
ATOM 1575 O O . GLY A 1 212 ? -3.662 11.450 -5.998 1.00 57.66 212 GLY A O 1
ATOM 1576 N N . ASP A 1 213 ? -2.401 12.347 -7.607 1.00 65.62 213 ASP A N 1
ATOM 1577 C CA . ASP A 1 213 ? -3.099 11.708 -8.727 1.00 65.62 213 ASP A CA 1
ATOM 1578 C C . ASP A 1 213 ? -2.556 10.290 -8.971 1.00 65.62 213 ASP A C 1
ATOM 1580 O O . ASP A 1 213 ? -1.821 10.000 -9.922 1.00 65.62 213 ASP A O 1
ATOM 1584 N N . PHE A 1 214 ? -2.921 9.379 -8.071 1.00 66.38 214 PHE A N 1
ATOM 1585 C CA . PHE A 1 214 ? -2.512 7.975 -8.136 1.00 66.38 214 PHE A CA 1
ATOM 1586 C C . PHE A 1 214 ? -3.086 7.233 -9.351 1.00 66.38 214 PHE A C 1
ATOM 1588 O O . PHE A 1 214 ? -2.498 6.245 -9.789 1.00 66.38 214 PHE A O 1
ATOM 1595 N N . ALA A 1 215 ? -4.190 7.714 -9.934 1.00 66.56 215 ALA A N 1
ATOM 1596 C CA . ALA A 1 215 ? -4.757 7.130 -11.147 1.00 66.56 215 ALA A CA 1
ATOM 1597 C C . ALA A 1 215 ? -3.816 7.329 -12.342 1.00 66.56 215 ALA A C 1
ATOM 1599 O O . ALA A 1 215 ? -3.565 6.387 -13.096 1.00 66.56 215 ALA A O 1
ATOM 1600 N N . THR A 1 216 ? -3.233 8.522 -12.473 1.00 77.69 216 THR A N 1
ATOM 1601 C CA . THR A 1 216 ? -2.212 8.788 -13.492 1.00 77.69 216 THR A CA 1
ATOM 1602 C C . THR A 1 216 ? -0.934 7.980 -13.248 1.00 77.69 216 THR A C 1
ATOM 1604 O O . THR A 1 216 ? -0.343 7.474 -14.203 1.00 77.69 216 THR A O 1
ATOM 1607 N N . LEU A 1 217 ? -0.516 7.791 -11.991 1.00 74.12 217 LEU A N 1
ATOM 1608 C CA . LEU A 1 217 ? 0.652 6.958 -11.662 1.00 74.12 217 LEU A CA 1
ATOM 1609 C C . LEU A 1 217 ? 0.434 5.477 -12.021 1.00 74.12 217 LEU A C 1
ATOM 1611 O O . LEU A 1 217 ? 1.312 4.875 -12.638 1.00 74.12 217 LEU A O 1
ATOM 1615 N N . ASP A 1 218 ? -0.736 4.907 -11.710 1.00 71.38 218 ASP A N 1
ATOM 1616 C CA . ASP A 1 218 ? -1.101 3.534 -12.103 1.00 71.38 218 ASP A CA 1
ATOM 1617 C C . ASP A 1 218 ? -1.212 3.396 -13.630 1.00 71.38 218 ASP A C 1
ATOM 1619 O O . ASP A 1 218 ? -0.730 2.420 -14.205 1.00 71.38 218 ASP A O 1
ATOM 1623 N N . LEU A 1 219 ? -1.779 4.393 -14.318 1.00 81.00 219 LEU A N 1
ATOM 1624 C CA . LEU A 1 219 ? -1.848 4.399 -15.780 1.00 81.00 219 LEU A CA 1
ATOM 1625 C C . LEU A 1 219 ? -0.450 4.364 -16.411 1.00 81.00 219 LEU A C 1
ATOM 1627 O O . LEU A 1 219 ? -0.195 3.529 -17.279 1.00 81.00 219 LEU A O 1
ATOM 1631 N N . LEU A 1 220 ? 0.462 5.231 -15.960 1.00 82.69 220 LEU A N 1
ATOM 1632 C CA . LEU A 1 220 ? 1.848 5.246 -16.434 1.00 82.69 220 LEU A CA 1
ATOM 1633 C C . LEU A 1 220 ? 2.538 3.902 -16.191 1.00 82.69 220 LEU A C 1
ATOM 1635 O O . LEU A 1 220 ? 3.204 3.376 -17.083 1.00 82.69 220 LEU A O 1
ATOM 1639 N N . ALA A 1 221 ? 2.328 3.318 -15.016 1.00 78.31 221 ALA A N 1
ATOM 1640 C CA . ALA A 1 221 ? 2.897 2.031 -14.664 1.00 78.31 221 ALA A CA 1
ATOM 1641 C C . ALA A 1 221 ? 2.380 0.884 -15.546 1.00 78.31 221 ALA A C 1
ATOM 1643 O O . ALA A 1 221 ? 3.149 0.015 -15.949 1.00 78.31 221 ALA A O 1
ATOM 1644 N N . ARG A 1 222 ? 1.089 0.889 -15.900 1.00 80.38 222 ARG A N 1
ATOM 1645 C CA . ARG A 1 222 ? 0.502 -0.108 -16.810 1.00 80.38 222 ARG A CA 1
ATOM 1646 C C . ARG A 1 222 ? 0.973 0.048 -18.251 1.00 80.38 222 ARG A C 1
ATOM 1648 O O . ARG A 1 222 ? 1.115 -0.960 -18.936 1.00 80.38 222 ARG A O 1
ATOM 1655 N N . LEU A 1 223 ? 1.179 1.282 -18.709 1.00 82.62 223 LEU A N 1
ATOM 1656 C CA . LEU A 1 223 ? 1.601 1.567 -20.082 1.00 82.62 223 LEU A CA 1
ATOM 1657 C C . LEU A 1 223 ? 3.056 1.173 -20.349 1.00 82.62 223 LEU A C 1
ATOM 1659 O O . LEU A 1 223 ? 3.379 0.791 -21.469 1.00 82.62 223 LEU A O 1
ATOM 1663 N N . LEU A 1 224 ? 3.926 1.285 -19.343 1.00 76.88 224 LEU A N 1
ATOM 1664 C CA . LEU A 1 224 ? 5.374 1.149 -19.529 1.00 76.88 224 LEU A CA 1
ATOM 1665 C C . LEU A 1 224 ? 5.924 -0.241 -19.202 1.00 76.88 224 LEU A C 1
ATOM 1667 O O . LEU A 1 224 ? 7.043 -0.537 -19.607 1.00 76.88 224 LEU A O 1
ATOM 1671 N N . GLY A 1 225 ? 5.110 -1.100 -18.583 1.00 74.38 225 GLY A N 1
ATOM 1672 C CA . GLY A 1 225 ? 5.347 -2.538 -18.530 1.00 74.38 225 GLY A CA 1
ATOM 1673 C C . GLY A 1 225 ? 5.331 -3.146 -17.121 1.00 74.38 225 GLY A C 1
ATOM 1674 O O . GLY A 1 225 ? 5.031 -2.475 -16.129 1.00 74.38 225 GLY A O 1
ATOM 1675 N N . PRO A 1 226 ? 5.540 -4.470 -17.015 1.00 70.62 226 PRO A N 1
ATOM 1676 C CA . PRO A 1 226 ? 5.461 -5.209 -15.758 1.00 70.62 226 PRO A CA 1
ATOM 1677 C C . PRO A 1 226 ? 6.401 -4.715 -14.649 1.00 70.62 226 PRO A C 1
ATOM 1679 O O . PRO A 1 226 ? 6.012 -4.797 -13.481 1.00 70.62 226 PRO A O 1
ATOM 1682 N N . GLN A 1 227 ? 7.599 -4.203 -14.959 1.00 64.44 227 GLN A N 1
ATOM 1683 C CA . GLN A 1 227 ? 8.510 -3.710 -13.913 1.00 64.44 227 GLN A CA 1
ATOM 1684 C C . GLN A 1 227 ? 8.034 -2.367 -13.357 1.00 64.44 227 GLN A C 1
ATOM 1686 O O . GLN A 1 227 ? 7.983 -2.187 -12.138 1.00 64.44 227 GLN A O 1
ATOM 1691 N N . ALA A 1 228 ? 7.607 -1.453 -14.231 1.00 59.84 228 ALA A N 1
ATOM 1692 C CA . ALA A 1 228 ? 6.980 -0.195 -13.839 1.00 59.84 228 ALA A CA 1
ATOM 1693 C C . ALA A 1 228 ? 5.712 -0.436 -13.005 1.00 59.84 228 ALA A C 1
ATOM 1695 O O . ALA A 1 228 ? 5.508 0.215 -11.980 1.00 59.84 228 ALA A O 1
ATOM 1696 N N . ARG A 1 229 ? 4.907 -1.438 -13.376 1.00 63.34 229 ARG A N 1
ATOM 1697 C CA . ARG A 1 229 ? 3.717 -1.864 -12.626 1.00 63.34 229 ARG A CA 1
ATOM 1698 C C . ARG A 1 229 ? 4.021 -2.336 -11.205 1.00 63.34 229 ARG A C 1
ATOM 1700 O O . ARG A 1 229 ? 3.234 -2.061 -10.305 1.00 63.34 229 ARG A O 1
ATOM 1707 N N . ALA A 1 230 ? 5.135 -3.031 -10.993 1.00 62.09 230 ALA A N 1
ATOM 1708 C CA . ALA A 1 230 ? 5.535 -3.501 -9.666 1.00 62.09 230 ALA A CA 1
ATOM 1709 C C . ALA A 1 230 ? 6.022 -2.368 -8.742 1.00 62.09 230 ALA A C 1
ATOM 1711 O O . ALA A 1 230 ? 5.944 -2.503 -7.524 1.00 62.09 230 ALA A O 1
ATOM 1712 N N . ALA A 1 231 ? 6.509 -1.264 -9.314 1.00 57.53 231 ALA A N 1
ATOM 1713 C CA . ALA A 1 231 ? 7.042 -0.113 -8.582 1.00 57.53 231 ALA A CA 1
ATOM 1714 C C . ALA A 1 231 ? 6.039 1.040 -8.417 1.00 57.53 231 ALA A C 1
ATOM 1716 O O . ALA A 1 231 ? 6.366 2.059 -7.806 1.00 57.53 231 ALA A O 1
ATOM 1717 N N . ALA A 1 232 ? 4.839 0.913 -8.987 1.00 58.47 232 ALA A N 1
ATOM 1718 C CA . ALA A 1 232 ? 3.817 1.935 -8.878 1.00 58.47 232 ALA A CA 1
ATOM 1719 C C . ALA A 1 232 ? 3.381 2.099 -7.415 1.00 58.47 232 ALA A C 1
ATOM 1721 O O . ALA A 1 232 ? 3.060 1.111 -6.749 1.00 58.47 232 ALA A O 1
ATOM 1722 N N . PRO A 1 233 ? 3.331 3.333 -6.907 1.00 50.44 233 PRO A N 1
ATOM 1723 C CA . PRO A 1 233 ? 2.826 3.603 -5.575 1.00 50.44 233 PRO A CA 1
ATOM 1724 C C . PRO A 1 233 ? 1.339 3.318 -5.480 1.00 50.44 233 PRO A C 1
ATOM 1726 O O . PRO A 1 233 ? 0.545 3.749 -6.314 1.00 50.44 233 PRO A O 1
ATOM 1729 N N . VAL A 1 234 ? 0.963 2.610 -4.425 1.00 50.28 234 VAL A N 1
ATOM 1730 C CA . VAL A 1 234 ? -0.419 2.222 -4.180 1.00 50.28 234 VAL A CA 1
ATOM 1731 C C . VAL A 1 234 ? -0.871 2.963 -2.930 1.00 50.28 234 VAL A C 1
ATOM 1733 O O . VAL A 1 234 ? -0.544 2.574 -1.815 1.00 50.28 234 VAL A O 1
ATOM 1736 N N . LEU A 1 235 ? -1.580 4.074 -3.110 1.00 38.78 235 LEU A N 1
ATOM 1737 C CA . LEU A 1 235 ? -2.324 4.738 -2.043 1.00 38.78 235 LEU A CA 1
ATOM 1738 C C . LEU A 1 235 ? -3.796 4.736 -2.456 1.00 38.78 235 LEU A C 1
ATOM 1740 O O . LEU A 1 235 ? -4.163 5.305 -3.482 1.00 38.78 235 LEU A O 1
ATOM 1744 N N . GLY A 1 236 ? -4.612 4.034 -1.670 1.00 35.19 236 GLY A N 1
ATOM 1745 C CA . GLY A 1 236 ? -6.066 3.942 -1.797 1.00 35.19 236 GLY A CA 1
ATOM 1746 C C . GLY A 1 236 ? -6.735 4.150 -0.448 1.00 35.19 236 GLY A C 1
ATOM 1747 O O . GLY A 1 236 ? -6.140 3.742 0.575 1.00 35.19 236 GLY A O 1
#

Secondary structure (DSSP, 8-state):
---B--TT----HHHHHHHHHHHHHTS-EEEEEEEE-SS-EEEEEEESS-HHHHHHHHHHHHHHHTTS-HHHHGGG-----HHHHHHHHHHH--HHHHHHHHHHHHHTT---HHHHHHHHHHHHHHHHHTT-S-HHHHHHHHHHHHHHHHHHHHHHHHHHHHHHHHHHHHHHHHHHH-TTS-HHHHHHHHHHHHHHHHHHHHHHHHHHHHTT-HHHHHHHHHHH-HHHHHH-----

pLDDT: mean 80.57, std 13.0, range [33.22, 94.81]

Radius of gyration: 21.11 Å; chains: 1; bounding box: 55×38×62 Å

Foldseek 3Di:
DWKAFDQAFADDLVLQLVLLVLCVPQLVFQAWFWQTDRGIIDIDTFHDDDQVVSQVSSLCSVCVSVVHDSVVRVVRIDGDFQLVVLLCLLVPDALVRLVVRLVSRVVSVRDDDLSNLSSVLSSVLNVVLVPDPCNSVSSNVSSVVSLLVLLQQQLVLLLVQLLVQQLVVQLVVCVVPVVVDDSVVSSVVSNVVSCVVCVVVSVQSNVCSVVVVLVSQCVSQVVSDDSSNVSHRTGD

Se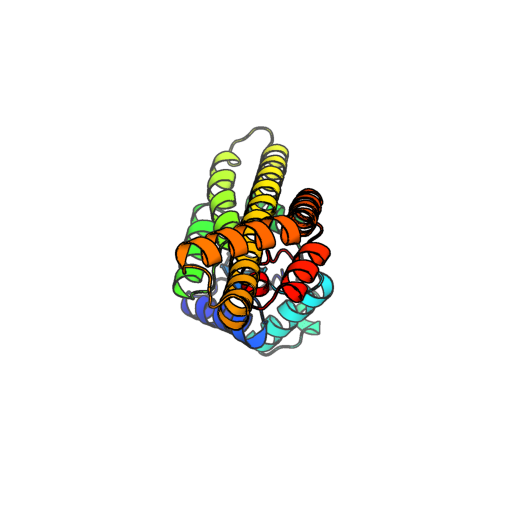quence (236 aa):
MAAVPSEHAVLGAEDQLRLIAALRSTGGFTEAVVLSARDAVEVYGVGLGYGHHLANRLLRTLAAYCATTPDALRPVASCLSGRQAAEHLIRTAEPGRLRDARWAAERASGIGPVLGSLFAAGSRTARVVRGAPDPERIVRTQVDAWLHETEYGAAGQLITAMHAEVFALCLAELDRFATDLEPADRSRVARAIAGRLLSQPMAVARSAARTGDFATLDLLARLLGPQARAAAPVLG